Protein AF-A0A369K9B3-F1 (afdb_monomer)

InterPro domains:
  IPR027948 Protein of unknown function (DUF4436) [PF14494] (159-317)

Structure (mmCIF, N/CA/C/O backbone):
data_AF-A0A369K9B3-F1
#
_entry.id   AF-A0A369K9B3-F1
#
loop_
_atom_site.group_PDB
_atom_site.id
_atom_site.type_symbol
_atom_site.label_atom_id
_atom_site.label_alt_id
_atom_site.label_comp_id
_atom_site.label_asym_id
_atom_site.label_entity_id
_atom_site.label_seq_id
_atom_site.pdbx_PDB_ins_code
_atom_site.Cartn_x
_atom_site.Cartn_y
_atom_site.Cartn_z
_atom_site.occupancy
_atom_site.B_iso_or_equiv
_atom_site.auth_seq_id
_atom_site.auth_comp_id
_atom_site.auth_asym_id
_atom_site.auth_atom_id
_atom_site.pdbx_PDB_model_num
ATOM 1 N N . MET A 1 1 ? -44.707 7.076 40.087 1.00 47.47 1 MET A N 1
ATOM 2 C CA . MET A 1 1 ? -44.686 6.395 38.771 1.00 47.47 1 MET A CA 1
ATOM 3 C C . MET A 1 1 ? -44.216 7.387 37.718 1.00 47.47 1 MET A C 1
ATOM 5 O O . MET A 1 1 ? -44.935 8.342 37.454 1.00 47.47 1 MET A O 1
ATOM 9 N N . LEU A 1 2 ? -43.018 7.220 37.142 1.00 46.88 2 LEU A N 1
ATOM 10 C CA . LEU A 1 2 ? -42.677 7.974 35.930 1.00 46.88 2 LEU A CA 1
ATOM 11 C C . LEU A 1 2 ? -43.658 7.563 34.818 1.00 46.88 2 LEU A C 1
ATOM 13 O O . LEU A 1 2 ? -43.925 6.367 34.678 1.00 46.88 2 LEU A O 1
ATOM 17 N N . PRO A 1 3 ? -44.198 8.505 34.027 1.00 63.31 3 PRO A N 1
ATOM 18 C CA . PRO A 1 3 ? -45.139 8.170 32.969 1.00 63.31 3 PRO A CA 1
ATOM 19 C C . PRO A 1 3 ? -44.456 7.219 31.982 1.00 63.31 3 PRO A C 1
ATOM 21 O O . PRO A 1 3 ? -43.392 7.527 31.439 1.00 63.31 3 PRO A O 1
ATOM 24 N N . ALA A 1 4 ? -45.061 6.047 31.771 1.00 70.44 4 ALA A N 1
ATOM 25 C CA . ALA A 1 4 ? -44.520 4.946 30.967 1.00 70.44 4 ALA A CA 1
ATOM 26 C C . ALA A 1 4 ? -44.084 5.371 29.549 1.00 70.44 4 ALA A C 1
ATOM 28 O O . ALA A 1 4 ? -43.245 4.723 28.923 1.00 70.44 4 ALA A O 1
ATOM 29 N N . THR A 1 5 ? -44.609 6.491 29.054 1.00 71.75 5 THR A N 1
ATOM 30 C CA . THR A 1 5 ? -44.238 7.136 27.793 1.00 71.75 5 THR A CA 1
ATOM 31 C C . THR A 1 5 ? -42.797 7.654 27.765 1.00 71.75 5 THR A C 1
ATOM 33 O O . THR A 1 5 ? -42.121 7.465 26.756 1.00 71.75 5 THR A O 1
ATOM 36 N N . LYS A 1 6 ? -42.264 8.215 28.862 1.00 70.25 6 LYS A N 1
ATOM 37 C CA . LYS A 1 6 ? -40.879 8.733 28.904 1.00 70.25 6 LYS A CA 1
ATOM 38 C C . LYS A 1 6 ? -39.833 7.615 28.861 1.00 70.25 6 LYS A C 1
ATOM 40 O O . LYS A 1 6 ? -38.799 7.755 28.214 1.00 70.25 6 LYS A O 1
ATOM 45 N N . ILE A 1 7 ? -40.136 6.476 29.485 1.00 74.44 7 ILE A N 1
ATOM 46 C CA . ILE A 1 7 ? -39.263 5.291 29.478 1.00 74.44 7 ILE A CA 1
ATOM 47 C C . ILE A 1 7 ? -39.232 4.658 28.081 1.00 74.44 7 ILE A C 1
ATOM 49 O O . ILE A 1 7 ? -38.167 4.266 27.607 1.00 74.44 7 ILE A O 1
ATOM 53 N N . LYS A 1 8 ? -40.380 4.595 27.393 1.00 74.38 8 LYS A N 1
ATOM 54 C CA . LYS A 1 8 ? -40.454 4.105 26.008 1.00 74.38 8 LYS A CA 1
ATOM 55 C C . LYS A 1 8 ? -39.684 5.006 25.041 1.00 74.38 8 LYS A C 1
ATOM 57 O O . LYS A 1 8 ? -38.945 4.487 24.212 1.00 74.38 8 LYS A O 1
ATOM 62 N N . LEU A 1 9 ? -39.794 6.328 25.191 1.00 74.44 9 LEU A N 1
ATOM 63 C CA . LEU A 1 9 ? -39.086 7.288 24.341 1.00 74.44 9 LEU A CA 1
ATOM 64 C C . LEU A 1 9 ? -37.562 7.219 24.527 1.00 74.44 9 LEU A C 1
ATOM 66 O O . LEU A 1 9 ? -36.830 7.219 23.546 1.00 74.44 9 LEU A O 1
ATOM 70 N N . CYS A 1 10 ? -37.080 7.089 25.767 1.00 72.62 10 CYS A N 1
ATOM 71 C CA . CYS A 1 10 ? -35.648 6.950 26.047 1.00 72.62 10 CYS A CA 1
ATOM 72 C C . CYS A 1 10 ? -35.072 5.642 25.475 1.00 72.62 10 CYS A C 1
ATOM 74 O O . CYS A 1 10 ? -34.011 5.655 24.856 1.00 72.62 10 CYS A O 1
ATOM 76 N N . LYS A 1 11 ? -35.810 4.527 25.597 1.00 76.31 11 LYS A N 1
ATOM 77 C CA . LYS A 1 11 ? -35.436 3.245 24.973 1.00 76.31 11 LYS A CA 1
ATOM 78 C C . LYS A 1 11 ? -35.394 3.339 23.446 1.00 76.31 11 LYS A C 1
ATOM 80 O O . LYS A 1 11 ? -34.457 2.830 22.841 1.00 76.31 11 LYS A O 1
ATOM 85 N N . LEU A 1 12 ? -36.372 4.016 22.840 1.00 76.12 12 LEU A N 1
ATOM 86 C CA . LEU A 1 12 ? -36.431 4.231 21.394 1.00 76.12 12 LEU A CA 1
ATOM 87 C C . LEU A 1 12 ? -35.255 5.091 20.905 1.00 76.12 12 LEU A C 1
ATOM 89 O O . LEU A 1 12 ? -34.608 4.726 19.932 1.00 76.12 12 LEU A O 1
ATOM 93 N N . LEU A 1 13 ? -34.949 6.192 21.599 1.00 76.88 13 LEU A N 1
ATOM 94 C CA . LEU A 1 13 ? -33.867 7.111 21.236 1.00 76.88 13 LEU A CA 1
ATOM 95 C C . LEU A 1 13 ? -32.489 6.443 21.350 1.00 76.88 13 LEU A C 1
ATOM 97 O O . LEU A 1 13 ? -31.669 6.558 20.445 1.00 76.88 13 LEU A O 1
ATOM 101 N N . MET A 1 14 ? -32.253 5.704 22.436 1.00 74.25 14 MET A N 1
ATOM 102 C CA . MET A 1 14 ? -31.012 4.950 22.642 1.00 74.25 14 MET A CA 1
ATOM 103 C C . MET A 1 14 ? -30.817 3.872 21.580 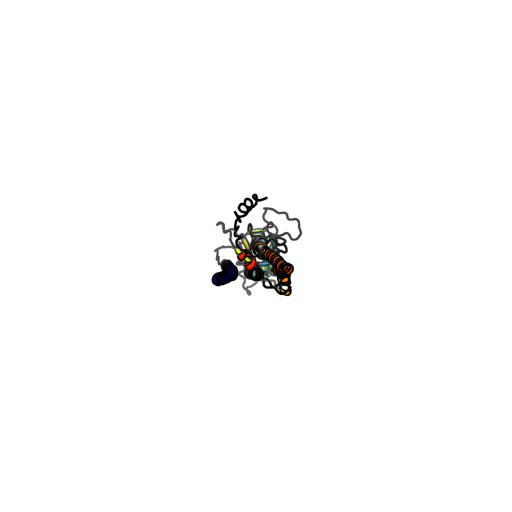1.00 74.25 14 MET A C 1
ATOM 105 O O . MET A 1 14 ? -29.718 3.725 21.057 1.00 74.25 14 MET A O 1
ATOM 109 N N . PHE A 1 15 ? -31.889 3.164 21.221 1.00 75.00 15 PHE A N 1
ATOM 110 C CA . PHE A 1 15 ? -31.872 2.197 20.128 1.00 75.00 15 PHE A CA 1
ATOM 111 C C . PHE A 1 15 ? -31.568 2.869 18.781 1.00 75.00 15 PHE A C 1
ATOM 113 O O . PHE A 1 15 ? -30.752 2.366 18.017 1.00 75.00 15 PHE A O 1
ATOM 120 N N . PHE A 1 16 ? -32.160 4.038 18.516 1.00 74.56 16 PHE A N 1
ATOM 121 C CA . PHE A 1 16 ? -31.921 4.803 17.291 1.00 74.56 16 PHE A CA 1
ATOM 122 C C . PHE A 1 16 ? -30.461 5.256 17.181 1.00 74.56 16 PHE A C 1
ATOM 124 O O . PHE A 1 16 ? -29.851 5.070 16.137 1.00 74.56 16 PHE A O 1
ATOM 131 N N . ILE A 1 17 ? -29.865 5.778 18.257 1.00 78.00 17 ILE A N 1
ATOM 132 C CA . ILE A 1 17 ? -28.460 6.220 18.264 1.00 78.00 17 ILE A CA 1
ATOM 133 C C . ILE A 1 17 ? -27.507 5.029 18.087 1.00 78.00 17 ILE A C 1
ATOM 135 O O . ILE A 1 17 ? -26.584 5.103 17.277 1.00 78.00 17 ILE A O 1
ATOM 139 N N . LEU A 1 18 ? -27.766 3.915 18.782 1.00 71.38 18 LEU A N 1
ATOM 140 C CA . LEU A 1 18 ? -26.984 2.677 18.676 1.00 71.38 18 LEU A CA 1
ATOM 141 C C . LEU A 1 18 ? -27.016 2.054 17.278 1.00 71.38 18 LEU A C 1
ATOM 143 O O . LEU A 1 18 ? -26.062 1.384 16.900 1.00 71.38 18 LEU A O 1
ATOM 147 N N . LEU A 1 19 ? -28.104 2.242 16.531 1.00 74.12 19 LEU A N 1
ATOM 148 C CA . LEU A 1 19 ? -28.300 1.607 15.230 1.00 74.12 19 LEU A CA 1
ATOM 149 C C . LEU A 1 19 ? -27.916 2.543 14.079 1.00 74.12 19 LEU A C 1
ATOM 151 O O . LEU A 1 19 ? -27.306 2.106 13.111 1.00 74.12 19 LEU A O 1
ATOM 155 N N . ILE A 1 20 ? -28.202 3.841 14.198 1.00 77.62 20 ILE A N 1
ATOM 156 C CA . ILE A 1 20 ? -27.972 4.817 13.127 1.00 77.62 20 ILE A CA 1
ATOM 157 C C . ILE A 1 20 ? -26.526 5.279 13.057 1.00 77.62 20 ILE A C 1
ATOM 159 O O . ILE A 1 20 ? -26.022 5.436 11.952 1.00 77.62 20 ILE A O 1
ATOM 163 N N . ALA A 1 21 ? -25.839 5.469 14.184 1.00 73.94 21 ALA A N 1
ATOM 164 C CA . ALA A 1 21 ? -24.440 5.893 14.163 1.00 73.94 21 ALA A CA 1
ATOM 165 C C . ALA A 1 21 ? -23.519 4.901 13.411 1.00 73.94 21 ALA A C 1
ATOM 167 O O . ALA A 1 21 ? -22.823 5.336 12.490 1.00 73.94 21 ALA A O 1
ATOM 168 N N . PRO A 1 22 ? -23.540 3.581 13.696 1.00 68.88 22 PRO A N 1
ATOM 169 C CA . PRO A 1 22 ? -22.712 2.630 12.955 1.00 68.88 22 PRO A CA 1
ATOM 170 C C . PRO A 1 22 ? -23.196 2.421 11.517 1.00 68.88 22 PRO A C 1
ATOM 172 O O . PRO A 1 22 ? -22.379 2.183 10.635 1.00 68.88 22 PRO A O 1
ATOM 175 N N . LEU A 1 23 ? -24.501 2.543 11.254 1.00 69.25 23 LEU A N 1
ATOM 176 C CA . LEU A 1 23 ? -25.063 2.351 9.918 1.00 69.25 23 LEU A CA 1
ATOM 177 C C . LEU A 1 23 ? -24.775 3.544 8.993 1.00 69.25 23 LEU A C 1
ATOM 179 O O . LEU A 1 23 ? -24.423 3.337 7.837 1.00 69.25 23 LEU A O 1
ATOM 183 N N . LEU A 1 24 ? -24.820 4.781 9.503 1.00 76.00 24 LEU A N 1
ATOM 184 C CA . LEU A 1 24 ? -24.349 5.970 8.782 1.00 76.00 24 LEU A CA 1
ATOM 185 C C . LEU A 1 24 ? -22.852 5.890 8.508 1.00 76.00 24 LEU A C 1
ATOM 187 O O . LEU A 1 24 ? -22.435 6.190 7.395 1.00 76.00 24 LEU A O 1
ATOM 191 N N . TYR A 1 25 ? -22.054 5.454 9.485 1.00 75.06 25 TYR A N 1
ATOM 192 C CA . TYR A 1 25 ? -20.617 5.284 9.289 1.00 75.06 25 TYR A CA 1
ATOM 193 C C . TYR A 1 25 ? -20.307 4.174 8.269 1.00 75.06 25 TYR A C 1
ATOM 195 O O . TYR A 1 25 ? -19.453 4.363 7.409 1.00 75.06 25 TYR A O 1
ATOM 203 N N . ALA A 1 26 ? -21.046 3.059 8.289 1.00 67.38 26 ALA A N 1
ATOM 204 C CA . ALA A 1 26 ? -20.925 1.983 7.306 1.00 67.38 26 ALA A CA 1
ATOM 205 C C . ALA A 1 26 ? -21.296 2.455 5.893 1.00 67.38 26 ALA A C 1
ATOM 207 O O . ALA A 1 26 ? -20.542 2.232 4.948 1.00 67.38 26 ALA A O 1
ATOM 208 N N . ILE A 1 27 ? -22.414 3.168 5.746 1.00 69.19 27 ILE A N 1
ATOM 209 C CA . ILE A 1 27 ? -22.813 3.757 4.464 1.00 69.19 27 ILE A CA 1
ATOM 210 C C . ILE A 1 27 ? -21.736 4.738 3.987 1.00 69.19 27 ILE A C 1
ATOM 212 O O . ILE A 1 27 ? -21.294 4.644 2.846 1.00 69.19 27 ILE A O 1
ATOM 216 N N . LEU A 1 28 ? -21.241 5.614 4.865 1.00 70.00 28 LEU A N 1
ATOM 217 C CA . LEU A 1 28 ? -20.176 6.556 4.527 1.00 70.00 28 LEU A CA 1
ATOM 218 C C . LEU A 1 28 ? -18.889 5.826 4.108 1.00 70.00 28 LEU A C 1
ATOM 220 O O . LEU A 1 28 ? -18.269 6.219 3.129 1.00 70.00 28 LEU A O 1
ATOM 224 N N . SER A 1 29 ? -18.526 4.727 4.776 1.00 60.47 29 SER A N 1
ATOM 225 C CA . SER A 1 29 ? -17.344 3.923 4.435 1.00 60.47 29 SER A CA 1
ATOM 226 C C . SER A 1 29 ? -17.445 3.253 3.063 1.00 60.47 29 SER A C 1
ATOM 228 O O . SER A 1 29 ? -16.463 3.242 2.325 1.00 60.47 29 SER A O 1
ATOM 230 N N . VAL A 1 30 ? -18.635 2.764 2.692 1.00 62.31 30 VAL A N 1
ATOM 231 C CA . VAL A 1 30 ? -18.904 2.133 1.388 1.00 62.31 30 VAL A CA 1
ATOM 232 C C . VAL A 1 30 ? -18.926 3.172 0.267 1.00 62.31 30 VAL A C 1
ATOM 234 O O . VAL A 1 30 ? -18.388 2.940 -0.811 1.00 62.31 30 VAL A O 1
ATOM 237 N N . PHE A 1 31 ? -19.511 4.346 0.513 1.00 62.75 31 PHE A N 1
ATOM 238 C CA . PHE A 1 31 ? -19.518 5.432 -0.472 1.00 62.75 31 PHE A CA 1
ATOM 239 C C . PHE A 1 31 ? -18.152 6.108 -0.634 1.00 62.75 31 PHE A C 1
ATOM 241 O O . PHE A 1 31 ? -17.875 6.665 -1.693 1.00 62.75 31 PHE A O 1
ATOM 248 N N . LEU A 1 32 ? -17.295 6.038 0.387 1.00 56.25 32 LEU A N 1
ATOM 249 C CA . LEU A 1 32 ? -15.911 6.506 0.334 1.00 56.25 32 LEU A CA 1
ATOM 250 C C . LEU A 1 32 ? -14.930 5.430 -0.144 1.00 56.25 32 LEU A C 1
ATOM 252 O O . LEU A 1 32 ? -13.742 5.723 -0.249 1.00 56.25 32 LEU A O 1
ATOM 256 N N . THR A 1 33 ? -15.383 4.202 -0.429 1.00 48.66 33 THR A N 1
ATOM 257 C CA . THR A 1 33 ? -14.509 3.183 -1.019 1.00 48.66 33 THR A CA 1
ATOM 258 C C . THR A 1 33 ? -14.269 3.574 -2.480 1.00 48.66 33 THR A C 1
ATOM 260 O O . THR A 1 33 ? -15.224 3.566 -3.265 1.00 48.66 33 THR A O 1
ATOM 263 N N . PRO A 1 34 ? -13.048 3.978 -2.876 1.00 46.12 34 PRO A N 1
ATOM 264 C CA . PRO A 1 34 ? -12.779 4.254 -4.277 1.00 46.12 34 PRO A CA 1
ATOM 265 C C . PRO A 1 34 ? -13.042 2.969 -5.061 1.00 46.12 34 PRO A C 1
ATOM 267 O O . PRO A 1 34 ? -12.561 1.900 -4.702 1.00 46.12 34 PRO A O 1
ATOM 270 N N . ARG A 1 35 ? -13.867 3.051 -6.109 1.00 45.62 35 ARG A N 1
ATOM 271 C CA . ARG A 1 35 ? -14.020 1.935 -7.045 1.00 45.62 35 ARG A CA 1
ATOM 272 C C . ARG A 1 35 ? -12.647 1.631 -7.631 1.00 45.62 35 ARG A C 1
ATOM 274 O O . ARG A 1 35 ? -11.985 2.566 -8.077 1.00 45.62 35 ARG A O 1
ATOM 281 N N . ALA A 1 36 ? -12.282 0.347 -7.637 1.00 42.69 36 ALA A N 1
ATOM 282 C CA . ALA A 1 36 ? -11.098 -0.184 -8.302 1.00 42.69 36 ALA A CA 1
ATOM 283 C C . ALA A 1 36 ? -10.857 0.570 -9.614 1.00 42.69 36 ALA A C 1
ATOM 285 O O . ALA A 1 36 ? -11.716 0.586 -10.503 1.00 42.69 36 ALA A O 1
ATOM 286 N N . ILE A 1 37 ? -9.733 1.279 -9.664 1.00 48.53 37 ILE A N 1
ATOM 287 C CA . ILE A 1 37 ? -9.397 2.131 -10.791 1.00 48.53 37 ILE A CA 1
ATOM 288 C C . ILE A 1 37 ? -9.095 1.208 -11.963 1.00 48.53 37 ILE A C 1
ATOM 290 O O . ILE A 1 37 ? -8.338 0.243 -11.859 1.00 48.53 37 ILE A O 1
ATOM 294 N N . ASN A 1 38 ? -9.814 1.475 -13.049 1.00 46.09 38 ASN A N 1
ATOM 295 C CA . ASN A 1 38 ? -9.671 0.808 -14.326 1.00 46.09 38 ASN A CA 1
ATOM 296 C C . ASN A 1 38 ? -8.193 0.781 -14.708 1.00 46.09 38 ASN A C 1
ATOM 298 O O . ASN A 1 38 ? -7.538 1.819 -14.655 1.00 46.09 38 ASN A O 1
ATOM 302 N N . GLN A 1 39 ? -7.700 -0.384 -15.130 1.00 53.62 39 GLN A N 1
ATOM 303 C CA . GLN A 1 39 ? -6.408 -0.496 -15.797 1.00 53.62 39 GLN A CA 1
ATOM 304 C C . GLN A 1 39 ? -6.359 0.550 -16.909 1.00 53.62 39 GLN A C 1
ATOM 306 O O . GLN A 1 39 ? -7.073 0.429 -17.909 1.00 53.62 39 GLN A O 1
ATOM 311 N N . HIS A 1 40 ? -5.566 1.602 -16.721 1.00 52.06 40 HIS A N 1
ATOM 312 C CA . HIS A 1 40 ? -5.370 2.583 -17.768 1.00 52.06 40 HIS A CA 1
ATOM 313 C C . HIS A 1 40 ? -4.381 1.986 -18.763 1.00 52.06 40 HIS A C 1
ATOM 315 O O . HIS A 1 40 ? -3.170 2.147 -18.660 1.00 52.06 40 HIS A O 1
ATOM 321 N N . ARG A 1 41 ? -4.916 1.199 -19.697 1.00 59.06 41 ARG A N 1
ATOM 322 C CA . ARG A 1 41 ? -4.170 0.756 -20.865 1.00 59.06 41 ARG A CA 1
ATOM 323 C C . ARG A 1 41 ? -3.975 1.987 -21.740 1.00 59.06 41 ARG A C 1
ATOM 325 O O . ARG A 1 41 ? -4.936 2.501 -22.308 1.00 59.06 41 ARG A O 1
ATOM 332 N N . SER A 1 42 ? -2.742 2.474 -21.813 1.00 60.31 42 SER A N 1
ATOM 333 C CA . SER A 1 42 ? -2.385 3.495 -22.791 1.00 60.31 42 SER A CA 1
ATOM 334 C C . SER A 1 42 ? -2.420 2.850 -24.179 1.00 60.31 42 SER A C 1
ATOM 336 O O . SER A 1 42 ? -1.433 2.283 -24.640 1.00 60.31 42 SER A O 1
ATOM 338 N N . ASP A 1 43 ? -3.580 2.890 -24.840 1.00 61.91 43 ASP A N 1
ATOM 339 C CA . ASP A 1 43 ? -3.760 2.447 -26.234 1.00 61.91 43 ASP A CA 1
ATOM 340 C C . ASP A 1 43 ? -3.214 3.486 -27.240 1.00 61.91 43 ASP A C 1
ATOM 342 O O . ASP A 1 43 ? -3.654 3.566 -28.387 1.00 61.91 43 ASP A O 1
ATOM 346 N N . GLY A 1 44 ? -2.237 4.297 -26.817 1.00 57.56 44 GLY A N 1
ATOM 347 C CA . GLY A 1 44 ? -1.580 5.301 -27.642 1.00 57.56 44 GLY A CA 1
ATOM 348 C C . GLY A 1 44 ? -0.766 4.658 -28.760 1.00 57.56 44 GLY A C 1
ATOM 349 O O . GLY A 1 44 ? 0.435 4.421 -28.617 1.00 57.56 44 GLY A O 1
ATOM 350 N N . GLY A 1 45 ? -1.410 4.384 -29.892 1.00 60.28 45 GLY A N 1
ATOM 351 C CA . GLY A 1 45 ? -0.754 4.172 -31.179 1.00 60.28 45 GLY A CA 1
ATOM 352 C C . GLY A 1 45 ? -0.153 5.484 -31.676 1.00 60.28 45 GLY A C 1
ATOM 353 O O . GLY A 1 45 ? -0.642 6.057 -32.644 1.00 60.28 45 GLY A O 1
ATOM 354 N N . ASP A 1 46 ? 0.858 5.991 -30.974 1.00 57.78 46 ASP A N 1
ATOM 355 C CA . ASP A 1 46 ? 1.604 7.158 -31.425 1.00 57.78 46 ASP A CA 1
ATOM 356 C C . ASP A 1 46 ? 2.460 6.771 -32.624 1.00 57.78 46 ASP A C 1
ATOM 358 O O . ASP A 1 46 ? 3.183 5.775 -32.596 1.00 57.78 46 ASP A O 1
ATOM 362 N N . GLY A 1 47 ? 2.362 7.572 -33.684 1.00 65.06 47 GLY A N 1
ATOM 363 C CA . GLY A 1 47 ? 3.131 7.438 -34.918 1.00 65.06 47 GLY A CA 1
ATOM 364 C C . GLY A 1 47 ? 4.612 7.779 -34.748 1.00 65.06 47 GLY A C 1
ATOM 365 O O . GLY A 1 47 ? 5.165 8.478 -35.597 1.00 65.06 47 GLY A O 1
ATOM 366 N N . SER A 1 48 ? 5.253 7.329 -33.664 1.00 70.88 48 SER A N 1
ATOM 367 C CA . SER A 1 48 ? 6.697 7.447 -33.516 1.00 70.88 48 SER A CA 1
ATOM 368 C C . SER A 1 48 ? 7.364 6.625 -34.620 1.00 70.88 48 SER A C 1
ATOM 370 O O . SER A 1 48 ? 7.135 5.428 -34.784 1.00 70.88 48 SER A O 1
ATOM 372 N N . THR A 1 49 ? 8.189 7.280 -35.433 1.00 80.25 49 THR A N 1
ATOM 373 C CA . THR A 1 49 ? 8.910 6.645 -36.548 1.00 80.25 49 THR A CA 1
ATOM 374 C C . THR A 1 49 ? 10.184 5.923 -36.092 1.00 80.25 49 THR A C 1
ATOM 376 O O . THR A 1 49 ? 11.068 5.668 -36.904 1.00 80.25 49 THR A O 1
ATOM 379 N N . GLY A 1 50 ? 10.307 5.637 -34.793 1.00 87.62 50 GLY A N 1
ATOM 380 C CA . GLY A 1 50 ? 11.508 5.104 -34.157 1.00 87.62 50 GLY A CA 1
ATOM 381 C C . GLY A 1 50 ? 11.267 3.801 -33.402 1.00 87.62 50 GLY A C 1
ATOM 382 O O . GLY A 1 50 ? 10.137 3.320 -33.270 1.00 87.62 50 GLY A O 1
ATOM 383 N N . ARG A 1 51 ? 12.362 3.232 -32.895 1.00 90.94 51 ARG A N 1
ATOM 384 C CA . ARG A 1 51 ? 12.319 2.076 -32.004 1.00 90.94 51 ARG A CA 1
ATOM 385 C C . ARG A 1 51 ? 11.651 2.465 -30.683 1.00 90.94 51 ARG A C 1
ATOM 387 O O . ARG A 1 51 ? 11.978 3.498 -30.103 1.00 90.94 51 ARG A O 1
ATOM 394 N N . VAL A 1 52 ? 10.722 1.637 -30.227 1.00 91.06 52 VAL A N 1
ATOM 395 C CA . VAL A 1 52 ? 9.954 1.793 -28.995 1.00 91.06 52 VAL A CA 1
ATOM 396 C C . VAL A 1 52 ? 10.145 0.535 -28.166 1.00 91.06 52 VAL A C 1
ATOM 398 O O . VAL A 1 52 ? 9.753 -0.555 -28.586 1.00 91.06 52 VAL A O 1
ATOM 401 N N . ILE A 1 53 ? 10.708 0.706 -26.974 1.00 93.25 53 ILE A N 1
ATOM 402 C CA . ILE A 1 53 ? 10.816 -0.357 -25.979 1.00 93.25 53 ILE A CA 1
ATOM 403 C C . ILE A 1 53 ? 9.690 -0.199 -24.976 1.00 93.25 53 ILE A C 1
ATOM 405 O O . ILE A 1 53 ? 9.549 0.841 -24.331 1.00 93.25 53 ILE A O 1
ATOM 409 N N . THR A 1 54 ? 8.915 -1.263 -24.810 1.00 92.62 54 THR A N 1
ATOM 410 C CA . THR A 1 54 ? 7.801 -1.299 -23.876 1.00 92.62 54 THR A CA 1
ATOM 411 C C . THR A 1 54 ? 8.160 -2.126 -22.650 1.00 92.62 54 THR A C 1
ATOM 413 O O . THR A 1 54 ? 8.365 -3.338 -22.724 1.00 92.62 54 THR A O 1
ATOM 416 N N . LEU A 1 55 ? 8.188 -1.463 -21.499 1.00 94.12 55 LEU A N 1
ATOM 417 C CA . LEU A 1 55 ? 8.380 -2.060 -20.190 1.00 94.12 55 LEU A CA 1
ATOM 418 C C . LEU A 1 55 ? 7.048 -2.241 -19.464 1.00 94.12 55 LEU A C 1
ATOM 420 O O . LEU A 1 55 ? 6.109 -1.450 -19.584 1.00 94.12 55 LEU A O 1
ATOM 424 N N . GLN A 1 56 ? 7.013 -3.271 -18.640 1.00 92.19 56 GLN A N 1
ATOM 425 C CA . GLN A 1 56 ? 6.022 -3.493 -17.608 1.00 92.19 56 GLN A CA 1
ATOM 426 C C . GLN A 1 56 ? 6.723 -3.417 -16.259 1.00 92.19 56 GLN A C 1
ATOM 428 O O . GLN A 1 56 ? 7.759 -4.054 -16.073 1.00 92.19 56 GLN A O 1
ATOM 433 N N . ALA A 1 57 ? 6.136 -2.676 -15.324 1.00 92.94 57 ALA A N 1
ATOM 434 C CA . ALA A 1 57 ? 6.594 -2.655 -13.942 1.00 92.94 57 ALA A CA 1
ATOM 435 C C . ALA A 1 57 ? 5.643 -3.476 -13.070 1.00 92.94 57 ALA A C 1
ATOM 437 O O . ALA A 1 57 ? 4.424 -3.297 -13.138 1.00 92.94 57 ALA A O 1
ATOM 438 N N . GLU A 1 58 ? 6.189 -4.342 -12.228 1.00 91.94 58 GLU A N 1
ATOM 439 C CA . GLU A 1 58 ? 5.451 -5.083 -11.217 1.00 91.94 58 GLU A CA 1
ATOM 440 C C . GLU A 1 58 ? 5.966 -4.741 -9.817 1.00 91.94 58 GLU A C 1
ATOM 442 O O . GLU A 1 58 ? 7.163 -4.796 -9.551 1.00 91.94 58 GLU A O 1
ATOM 447 N N . LEU A 1 59 ? 5.071 -4.368 -8.902 1.00 92.38 59 LEU A N 1
ATOM 448 C CA . LEU A 1 59 ? 5.444 -4.146 -7.506 1.00 92.38 59 LEU A CA 1
ATOM 449 C C . LEU A 1 59 ? 5.796 -5.472 -6.823 1.00 92.38 59 LEU A C 1
ATOM 451 O O . LEU A 1 59 ? 4.911 -6.290 -6.573 1.00 92.38 59 LEU A O 1
ATOM 455 N N . HIS A 1 60 ? 7.065 -5.625 -6.443 1.00 93.00 60 HIS A N 1
ATOM 456 C CA . HIS A 1 60 ? 7.580 -6.809 -5.757 1.00 93.00 60 HIS A CA 1
ATOM 457 C C . HIS A 1 60 ? 7.526 -6.676 -4.235 1.00 93.00 60 HIS A C 1
ATOM 459 O O . HIS A 1 60 ? 7.075 -7.577 -3.528 1.00 93.00 60 HIS A O 1
ATOM 465 N N . ALA A 1 61 ? 7.991 -5.540 -3.713 1.00 93.69 61 ALA A N 1
ATOM 466 C CA . ALA A 1 61 ? 8.031 -5.281 -2.280 1.00 93.69 61 ALA A CA 1
ATOM 467 C C . ALA A 1 61 ? 7.864 -3.792 -1.975 1.00 93.69 61 ALA A C 1
ATOM 469 O O . ALA A 1 61 ? 8.231 -2.931 -2.769 1.00 93.69 61 ALA A O 1
ATOM 470 N N . LEU A 1 62 ? 7.323 -3.498 -0.797 1.00 93.12 62 LEU A N 1
ATOM 471 C CA . LEU A 1 62 ? 7.167 -2.147 -0.275 1.00 93.12 62 LEU A CA 1
ATOM 472 C C . LEU A 1 62 ? 7.527 -2.160 1.205 1.00 93.12 62 LEU A C 1
ATOM 474 O O . LEU A 1 62 ? 6.891 -2.868 1.990 1.00 93.12 62 LEU A O 1
ATOM 478 N N . ASP A 1 63 ? 8.513 -1.356 1.576 1.00 92.69 63 ASP A N 1
ATOM 479 C CA . ASP A 1 63 ? 8.903 -1.126 2.957 1.00 92.69 63 ASP A CA 1
ATOM 480 C C . ASP A 1 63 ? 8.695 0.350 3.307 1.00 92.69 63 ASP A C 1
ATOM 482 O O . ASP A 1 63 ? 9.522 1.216 3.017 1.00 92.69 63 ASP A O 1
ATOM 486 N N . LEU A 1 64 ? 7.569 0.628 3.966 1.00 90.00 64 LEU A N 1
ATOM 487 C CA . LEU A 1 64 ? 7.222 1.963 4.459 1.00 90.00 64 LEU A CA 1
ATOM 488 C C . LEU A 1 64 ? 8.083 2.409 5.653 1.00 90.00 64 LEU A C 1
ATOM 490 O O . LEU A 1 64 ? 8.062 3.584 6.001 1.00 90.00 64 LEU A O 1
ATOM 494 N N . GLY A 1 65 ? 8.804 1.495 6.310 1.00 89.12 65 GLY A N 1
ATOM 495 C CA . GLY A 1 65 ? 9.734 1.835 7.387 1.00 89.12 65 GLY A CA 1
ATOM 496 C C . GLY A 1 65 ? 11.009 2.473 6.845 1.00 89.12 65 GLY A C 1
ATOM 497 O O . GLY A 1 65 ? 11.519 3.426 7.430 1.00 89.12 65 GLY A O 1
ATOM 498 N N . THR A 1 66 ? 11.487 1.983 5.699 1.00 90.19 66 THR A N 1
ATOM 499 C CA . THR A 1 66 ? 12.635 2.563 4.985 1.00 90.19 66 THR A CA 1
ATOM 500 C C . THR A 1 66 ? 12.245 3.520 3.859 1.00 90.19 66 THR A C 1
ATOM 502 O O . THR A 1 66 ? 13.135 4.080 3.234 1.00 90.19 66 THR A O 1
ATOM 505 N N . ASN A 1 67 ? 10.945 3.695 3.591 1.00 92.25 67 ASN A N 1
ATOM 506 C CA . ASN A 1 67 ? 10.414 4.403 2.420 1.00 92.25 67 ASN A CA 1
ATOM 507 C C . ASN A 1 67 ? 10.943 3.849 1.087 1.00 92.25 67 ASN A C 1
ATOM 509 O O . ASN A 1 67 ? 11.245 4.597 0.170 1.00 92.25 67 ASN A O 1
ATOM 513 N N . THR A 1 68 ? 11.055 2.527 0.957 1.00 93.94 68 THR A N 1
ATOM 514 C CA . THR A 1 68 ? 11.585 1.906 -0.262 1.00 93.94 68 THR A CA 1
ATOM 515 C C . THR A 1 68 ? 10.531 1.050 -0.945 1.00 93.94 68 THR A C 1
ATOM 517 O O . THR A 1 68 ? 9.733 0.363 -0.304 1.00 93.94 68 THR A O 1
ATOM 520 N N . MET A 1 69 ? 10.519 1.090 -2.271 1.00 94.38 69 MET A N 1
ATOM 521 C CA . MET A 1 69 ? 9.673 0.267 -3.123 1.00 94.38 69 MET A CA 1
ATOM 522 C C . MET A 1 69 ? 10.548 -0.504 -4.101 1.00 94.38 69 MET A C 1
ATOM 524 O O . MET A 1 69 ? 11.372 0.085 -4.788 1.00 94.38 69 MET A O 1
ATOM 528 N N . LYS A 1 70 ? 10.342 -1.813 -4.206 1.00 95.25 70 LYS A N 1
ATOM 529 C CA . LYS A 1 70 ? 11.034 -2.665 -5.171 1.00 95.25 70 LYS A CA 1
ATOM 530 C C . L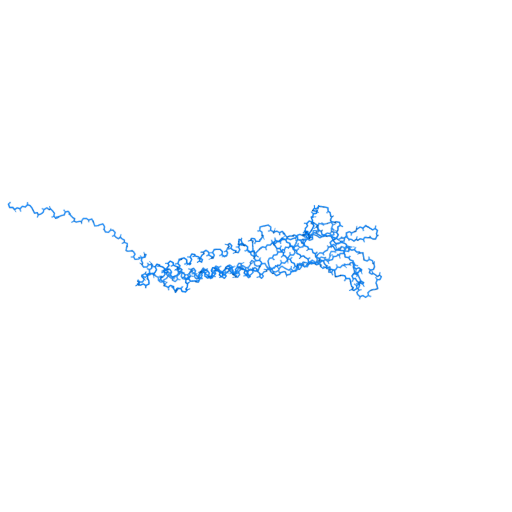YS A 1 70 ? 10.115 -2.955 -6.343 1.00 95.25 70 LYS A C 1
ATOM 532 O O . LYS A 1 70 ? 9.028 -3.506 -6.144 1.00 95.25 70 LYS A O 1
ATOM 537 N N . LEU A 1 71 ? 10.554 -2.588 -7.540 1.00 94.75 71 LEU A N 1
ATOM 538 C CA . LEU A 1 71 ? 9.863 -2.893 -8.786 1.00 94.75 71 LEU A CA 1
ATOM 539 C C . LEU A 1 71 ? 10.641 -3.929 -9.586 1.00 94.75 71 LEU A C 1
ATOM 541 O O . LEU A 1 71 ? 11.855 -3.801 -9.765 1.00 94.75 71 LEU A O 1
ATOM 545 N N . ASP A 1 72 ? 9.901 -4.896 -10.110 1.00 95.31 72 ASP A N 1
ATOM 546 C CA . ASP A 1 72 ? 10.358 -5.870 -11.086 1.00 95.31 72 ASP A CA 1
ATOM 547 C C . ASP A 1 72 ? 9.954 -5.362 -12.467 1.00 95.31 72 ASP A C 1
ATOM 549 O O . ASP A 1 72 ? 8.782 -5.117 -12.752 1.00 95.31 72 ASP A O 1
ATOM 553 N N . TRP A 1 73 ? 10.931 -5.182 -13.337 1.00 95.62 73 TRP A N 1
ATOM 554 C CA . TRP A 1 73 ? 10.729 -4.703 -14.692 1.00 95.62 73 TRP A CA 1
ATOM 555 C C . TRP A 1 73 ? 10.821 -5.868 -15.648 1.00 95.62 73 TRP A C 1
ATOM 557 O O . TRP A 1 73 ? 11.802 -6.605 -15.629 1.00 95.62 73 TRP A O 1
ATOM 567 N N . THR A 1 74 ? 9.822 -6.013 -16.508 1.00 95.50 74 THR A N 1
ATOM 568 C CA . THR A 1 74 ? 9.829 -6.988 -17.598 1.00 95.50 74 THR A CA 1
ATOM 569 C C . THR A 1 74 ? 9.691 -6.251 -18.917 1.00 95.50 74 THR A C 1
ATOM 571 O O . THR A 1 74 ? 8.807 -5.406 -19.072 1.00 95.50 74 THR A O 1
ATOM 574 N N . LEU A 1 75 ? 10.555 -6.561 -19.879 1.00 94.81 75 LEU A N 1
ATOM 575 C CA . LEU A 1 75 ? 10.406 -6.054 -21.240 1.00 94.81 75 LEU A CA 1
ATOM 576 C C . LEU A 1 75 ? 9.324 -6.868 -21.955 1.00 94.81 75 LEU A C 1
ATOM 578 O O . LEU A 1 75 ? 9.437 -8.087 -22.074 1.00 94.81 75 LEU A O 1
ATOM 582 N N . VAL A 1 76 ? 8.262 -6.191 -22.386 1.00 92.94 76 VAL A N 1
ATOM 583 C CA . VAL A 1 76 ? 7.078 -6.828 -22.981 1.00 92.94 76 VAL A CA 1
ATOM 584 C C . VAL A 1 76 ? 7.148 -6.814 -24.498 1.00 92.94 76 VAL A C 1
ATOM 586 O O . VAL A 1 76 ? 6.766 -7.796 -25.129 1.00 92.94 76 VAL A O 1
ATOM 589 N N . ASP A 1 77 ? 7.612 -5.706 -25.074 1.00 92.06 77 ASP A N 1
ATOM 590 C CA . ASP A 1 77 ? 7.621 -5.507 -26.519 1.00 92.06 77 ASP A CA 1
ATOM 591 C C . ASP A 1 77 ? 8.785 -4.611 -26.958 1.00 92.06 77 ASP A C 1
ATOM 593 O O . ASP A 1 77 ? 9.192 -3.695 -26.236 1.00 92.06 77 ASP A O 1
ATOM 597 N N . ASP A 1 78 ? 9.294 -4.882 -28.155 1.00 92.88 78 ASP A N 1
ATOM 598 C CA . ASP A 1 78 ? 10.283 -4.079 -28.871 1.00 92.88 78 ASP A CA 1
ATOM 599 C C . ASP A 1 78 ? 9.867 -4.042 -30.340 1.00 92.88 78 ASP A C 1
ATOM 601 O O . ASP A 1 78 ? 10.010 -5.026 -31.068 1.00 92.88 78 ASP A O 1
ATOM 605 N N . ASN A 1 79 ? 9.348 -2.899 -30.783 1.00 90.44 79 ASN A N 1
ATOM 606 C CA . ASN A 1 79 ? 8.776 -2.776 -32.123 1.00 90.44 79 ASN A CA 1
ATOM 607 C C . ASN A 1 79 ? 9.818 -2.920 -33.255 1.00 90.44 79 ASN A C 1
ATOM 609 O O . ASN A 1 79 ? 9.434 -3.141 -34.404 1.00 90.44 79 ASN A O 1
ATOM 613 N N . ALA A 1 80 ? 11.119 -2.797 -32.959 1.00 88.69 80 ALA A N 1
ATOM 614 C CA . ALA A 1 80 ? 12.184 -3.014 -33.936 1.00 88.69 80 ALA A CA 1
ATOM 615 C C . ALA A 1 80 ? 12.490 -4.506 -34.130 1.00 88.69 80 ALA A C 1
ATOM 617 O O . ALA A 1 80 ? 13.099 -4.892 -35.134 1.00 88.69 80 ALA A O 1
ATOM 618 N N . LEU A 1 81 ? 12.044 -5.361 -33.204 1.00 85.50 81 LEU A N 1
ATOM 619 C CA . LEU A 1 81 ? 12.205 -6.803 -33.290 1.00 85.50 81 LEU A CA 1
ATOM 620 C C . LEU A 1 81 ? 11.135 -7.399 -34.217 1.00 85.50 81 LEU A C 1
ATOM 622 O O . LEU A 1 81 ? 10.146 -7.978 -33.785 1.00 85.50 81 LEU A O 1
ATOM 626 N N . SER A 1 82 ? 11.350 -7.283 -35.526 1.00 73.94 82 SER A N 1
ATOM 627 C CA . SER A 1 82 ? 10.466 -7.874 -36.549 1.00 73.94 82 SER A CA 1
ATOM 628 C C . SER A 1 82 ? 10.670 -9.383 -36.766 1.00 73.94 82 SER A C 1
ATOM 630 O O . SER A 1 82 ? 10.027 -9.977 -37.629 1.00 73.94 82 SER A O 1
ATOM 632 N N . CYS A 1 83 ? 11.542 -10.019 -35.982 1.00 71.69 83 CYS A N 1
ATOM 633 C CA . CYS A 1 83 ? 11.884 -11.425 -36.141 1.00 71.69 83 CYS A CA 1
ATOM 634 C C . CYS A 1 83 ? 10.788 -12.347 -35.607 1.00 71.69 83 CYS A C 1
ATOM 636 O O . CYS A 1 83 ? 10.606 -12.469 -34.392 1.00 71.69 83 CYS A O 1
ATOM 638 N N . ASN A 1 84 ? 10.114 -13.076 -36.495 1.00 69.62 84 ASN A N 1
ATOM 639 C CA . ASN A 1 84 ? 9.243 -14.158 -36.063 1.00 69.62 84 ASN A CA 1
ATOM 640 C C . ASN A 1 84 ? 10.072 -15.366 -35.622 1.00 69.62 84 ASN A C 1
ATOM 642 O O . ASN A 1 84 ? 11.210 -15.586 -36.048 1.00 69.62 84 ASN A O 1
ATOM 646 N N . THR A 1 85 ? 9.472 -16.200 -34.775 1.00 62.88 85 THR A N 1
ATOM 647 C CA . THR A 1 85 ? 10.027 -17.498 -34.373 1.00 62.88 85 THR A CA 1
ATOM 648 C C . THR A 1 85 ? 10.070 -18.447 -35.578 1.00 62.88 85 THR A C 1
ATOM 650 O O . THR A 1 85 ? 9.185 -19.272 -35.779 1.00 62.88 85 THR A O 1
ATOM 653 N N . GLY A 1 86 ? 11.104 -18.316 -36.410 1.00 63.88 86 GLY A N 1
ATOM 654 C CA . GLY A 1 86 ? 11.282 -19.102 -37.634 1.00 63.88 86 GLY A CA 1
ATOM 655 C C . GLY A 1 86 ? 12.080 -18.404 -38.736 1.00 63.88 86 GLY A C 1
ATOM 656 O O . GLY A 1 86 ? 12.557 -19.093 -39.638 1.00 63.88 86 GLY A O 1
ATOM 657 N N . ASP A 1 87 ? 12.263 -17.085 -38.650 1.00 68.44 87 ASP A N 1
ATOM 658 C CA . ASP A 1 87 ? 13.014 -16.335 -39.656 1.00 68.44 87 ASP A CA 1
ATOM 659 C C . ASP A 1 87 ? 14.517 -16.643 -39.568 1.00 68.44 87 ASP A C 1
ATOM 661 O O . ASP A 1 87 ? 15.076 -16.944 -38.505 1.00 68.44 87 ASP A O 1
ATOM 665 N N . SER A 1 88 ? 15.187 -16.636 -40.721 1.00 69.12 88 SER A N 1
ATOM 666 C CA . SER A 1 88 ? 16.623 -16.896 -40.803 1.00 69.12 88 SER A CA 1
ATOM 667 C C . SER A 1 88 ? 17.395 -15.871 -39.977 1.00 69.12 88 SER A C 1
ATOM 669 O O . SER A 1 88 ? 17.186 -14.669 -40.118 1.00 69.12 88 SER A O 1
ATOM 671 N N . ALA A 1 89 ? 18.332 -16.353 -39.155 1.00 64.88 89 ALA A N 1
ATOM 672 C CA . ALA A 1 89 ? 19.067 -15.561 -38.167 1.00 64.88 89 ALA A CA 1
ATOM 673 C C . ALA A 1 89 ? 19.657 -14.238 -38.704 1.00 64.88 89 ALA A C 1
ATOM 675 O O . ALA A 1 89 ? 19.831 -13.307 -37.921 1.00 64.88 89 ALA A O 1
ATOM 676 N N . SER A 1 90 ? 19.934 -14.142 -40.007 1.00 70.19 90 SER A N 1
ATOM 677 C CA . SER A 1 90 ? 20.485 -12.964 -40.683 1.00 70.19 90 SER A CA 1
ATOM 678 C C . SER A 1 90 ? 19.595 -11.716 -40.667 1.00 70.19 90 SER A C 1
ATOM 680 O O . SER A 1 90 ? 20.135 -10.621 -40.771 1.00 70.19 90 SER A O 1
ATOM 682 N N . GLU A 1 91 ? 18.269 -11.833 -40.532 1.00 67.94 91 GLU A N 1
ATOM 683 C CA . GLU A 1 91 ? 17.388 -10.649 -40.444 1.00 67.94 91 GLU A CA 1
ATOM 684 C C . GLU A 1 91 ? 17.396 -10.014 -39.043 1.00 67.94 91 GLU A C 1
ATOM 686 O O . GLU A 1 91 ? 17.198 -8.810 -38.911 1.00 67.94 91 GLU A O 1
ATOM 691 N N . CYS A 1 92 ? 17.748 -10.779 -38.003 1.00 71.12 92 CYS A N 1
ATOM 692 C CA . CYS A 1 92 ? 17.836 -10.277 -36.626 1.00 71.12 92 CYS A CA 1
ATOM 693 C C . CYS A 1 92 ? 19.191 -9.647 -36.275 1.00 71.12 92 CYS A C 1
ATOM 695 O O . CYS A 1 92 ? 19.331 -9.075 -35.199 1.00 71.12 92 CYS A O 1
ATOM 697 N N . ASP A 1 93 ? 20.200 -9.751 -37.149 1.00 69.94 93 ASP A N 1
ATOM 698 C CA . ASP A 1 93 ? 21.547 -9.212 -36.891 1.00 69.94 93 ASP A CA 1
ATOM 699 C C . ASP A 1 93 ? 21.602 -7.677 -36.887 1.00 69.94 93 ASP A C 1
ATOM 701 O O . ASP A 1 93 ? 22.598 -7.101 -36.454 1.00 69.94 93 ASP A O 1
ATOM 705 N N . ALA A 1 94 ? 20.547 -7.008 -37.355 1.00 76.31 94 ALA A N 1
ATOM 706 C CA . ALA A 1 94 ? 20.498 -5.553 -37.442 1.00 76.31 94 ALA A CA 1
ATOM 707 C C . ALA A 1 94 ? 20.021 -4.858 -36.152 1.00 76.31 94 ALA A C 1
ATOM 709 O O . ALA A 1 94 ? 20.069 -3.631 -36.089 1.00 76.31 94 ALA A O 1
ATOM 710 N N . VAL A 1 95 ? 19.566 -5.599 -35.131 1.00 88.75 95 VAL A N 1
ATOM 711 C CA . VAL A 1 95 ? 19.055 -4.988 -33.893 1.00 88.75 95 VAL A CA 1
ATOM 712 C C . VAL A 1 95 ? 20.210 -4.701 -32.935 1.00 88.75 95 VAL A C 1
ATOM 714 O O . VAL A 1 95 ? 20.859 -5.613 -32.416 1.00 88.75 95 VAL A O 1
ATOM 717 N N . LEU A 1 96 ? 20.469 -3.415 -32.703 1.00 92.75 96 LEU A N 1
ATOM 718 C CA . LEU A 1 96 ? 21.524 -2.944 -31.809 1.00 92.75 96 LEU A CA 1
ATOM 719 C C . LEU A 1 96 ? 21.117 -3.108 -30.331 1.00 92.75 96 LEU A C 1
ATOM 721 O O . LEU A 1 96 ? 19.922 -3.139 -30.010 1.00 92.75 96 LEU A O 1
ATOM 725 N N . PRO A 1 97 ? 22.086 -3.248 -29.409 1.00 93.88 97 PRO A N 1
ATOM 726 C CA . PRO A 1 97 ? 21.795 -3.278 -27.982 1.00 93.88 97 PRO A CA 1
ATOM 727 C C . PRO A 1 97 ? 21.295 -1.911 -27.498 1.00 93.88 97 PRO A C 1
ATOM 729 O O . PRO A 1 97 ? 21.719 -0.867 -28.002 1.00 93.88 97 PRO A O 1
ATOM 732 N N . VAL A 1 98 ? 20.402 -1.935 -26.510 1.00 95.75 98 VAL A N 1
ATOM 733 C CA . VAL A 1 98 ? 19.827 -0.732 -25.902 1.00 95.75 98 VAL A CA 1
ATOM 734 C C . VAL A 1 98 ? 20.130 -0.699 -24.417 1.00 95.75 98 VAL A C 1
ATOM 736 O O . VAL A 1 98 ? 19.846 -1.644 -23.685 1.00 95.75 98 VAL A O 1
ATOM 739 N N . ASP A 1 99 ? 20.687 0.415 -23.981 1.00 97.06 99 ASP A N 1
ATOM 740 C CA . ASP A 1 99 ? 20.992 0.720 -22.599 1.00 97.06 99 ASP A CA 1
ATOM 741 C C . ASP A 1 99 ? 19.835 1.499 -21.974 1.00 97.06 99 ASP A C 1
ATOM 743 O O . ASP A 1 99 ? 19.412 2.532 -22.493 1.00 97.06 99 ASP A O 1
ATOM 747 N N . ILE A 1 100 ? 19.301 0.989 -20.863 1.00 96.38 100 ILE A N 1
ATOM 748 C CA . ILE A 1 100 ? 18.196 1.599 -20.120 1.00 96.38 100 ILE A CA 1
ATOM 749 C C . ILE A 1 100 ? 18.752 2.253 -18.858 1.00 96.38 100 ILE A C 1
ATOM 751 O O . ILE A 1 100 ? 19.402 1.608 -18.026 1.00 96.38 100 ILE A O 1
ATOM 755 N N . TYR A 1 101 ? 18.454 3.536 -18.701 1.00 96.06 101 TYR A N 1
ATOM 756 C CA . TYR A 1 101 ? 18.921 4.383 -17.615 1.00 96.06 101 TYR A CA 1
ATOM 757 C C . TYR A 1 101 ? 17.750 4.825 -16.741 1.00 96.06 101 TYR A C 1
ATOM 759 O O . TYR A 1 101 ? 16.649 5.067 -17.231 1.00 96.06 101 TYR A O 1
ATOM 767 N N . PHE A 1 102 ? 18.012 4.970 -15.444 1.00 95.12 102 PHE A N 1
ATOM 768 C CA . PHE A 1 102 ? 17.074 5.517 -14.463 1.00 95.12 102 PHE A CA 1
ATOM 769 C C . PHE A 1 102 ? 17.731 6.665 -13.709 1.00 95.12 102 PHE A C 1
ATOM 771 O O . PHE A 1 102 ? 18.949 6.663 -13.519 1.00 95.12 102 PHE A O 1
ATOM 778 N N . ASP A 1 103 ? 16.928 7.615 -13.234 1.00 93.12 103 ASP A N 1
ATOM 779 C CA . ASP A 1 103 ? 17.428 8.707 -12.401 1.00 93.12 103 ASP A CA 1
ATOM 780 C C . ASP A 1 103 ? 18.071 8.173 -11.114 1.00 93.12 103 ASP A C 1
ATOM 782 O O . ASP A 1 103 ? 17.420 7.648 -10.203 1.00 93.12 103 ASP A O 1
ATOM 786 N N . THR A 1 104 ? 19.382 8.370 -11.023 1.00 91.38 104 THR A N 1
ATOM 787 C CA . T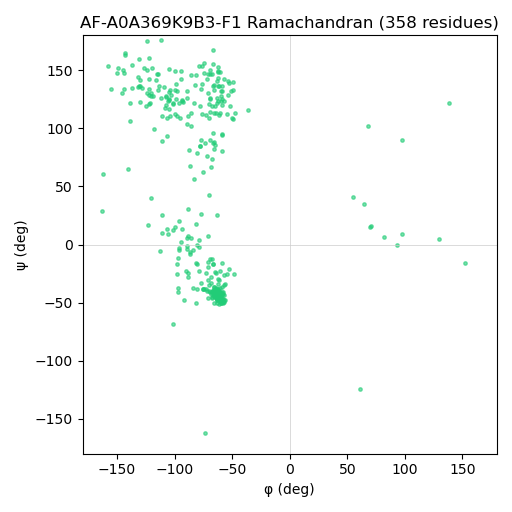HR A 1 104 ? 20.198 7.989 -9.880 1.00 91.38 104 THR A CA 1
ATOM 788 C C . THR A 1 104 ? 19.953 8.846 -8.652 1.00 91.38 104 THR A C 1
ATOM 790 O O . THR A 1 104 ? 20.703 8.664 -7.710 1.00 91.38 104 THR A O 1
ATOM 793 N N . ASN A 1 105 ? 18.980 9.751 -8.605 1.00 91.50 105 ASN A N 1
ATOM 794 C CA . ASN A 1 105 ? 18.507 10.385 -7.371 1.00 91.50 105 ASN A CA 1
ATOM 795 C C . ASN A 1 105 ? 17.242 9.706 -6.826 1.00 91.50 105 ASN A C 1
ATOM 797 O O . ASN A 1 105 ? 17.028 9.726 -5.618 1.00 91.50 105 ASN A O 1
ATOM 801 N N . LEU A 1 106 ? 16.455 9.050 -7.688 1.00 91.88 106 LEU A N 1
ATOM 802 C CA . LEU A 1 106 ? 15.180 8.408 -7.331 1.00 91.88 106 LEU A CA 1
ATOM 803 C C . LEU A 1 106 ? 15.334 6.942 -6.900 1.00 91.88 106 LEU A C 1
ATOM 805 O O . LEU A 1 106 ? 14.482 6.414 -6.190 1.00 91.88 106 LEU A O 1
ATOM 809 N N . LEU A 1 107 ? 16.422 6.274 -7.304 1.00 91.44 107 LEU A N 1
ATOM 810 C CA . LEU A 1 107 ? 16.726 4.914 -6.828 1.00 91.44 107 LEU A CA 1
ATOM 811 C C . LEU A 1 107 ? 17.059 4.904 -5.317 1.00 91.44 107 LEU A C 1
ATOM 813 O O . LEU A 1 107 ? 17.324 5.953 -4.744 1.00 91.44 107 LEU A O 1
ATOM 817 N N . VAL A 1 108 ? 17.121 3.756 -4.655 1.00 87.69 108 VAL A N 1
ATOM 818 C CA . VAL A 1 108 ? 17.668 3.634 -3.291 1.00 87.69 108 VAL A CA 1
ATOM 819 C C . VAL A 1 108 ? 19.025 2.936 -3.394 1.00 87.69 108 VAL A C 1
ATOM 821 O O . VAL A 1 108 ? 19.108 1.877 -4.016 1.00 87.69 108 VAL A O 1
ATOM 824 N N . PRO A 1 109 ? 20.115 3.502 -2.844 1.00 81.00 109 PRO A N 1
ATOM 825 C CA . PRO A 1 109 ? 21.442 2.925 -3.010 1.00 81.00 109 PRO A CA 1
ATOM 826 C C . PRO A 1 109 ? 21.572 1.600 -2.253 1.00 81.00 109 PRO A C 1
ATOM 828 O O . PRO A 1 109 ? 21.388 1.531 -1.038 1.00 81.00 109 PRO A O 1
ATOM 831 N N . SER A 1 110 ? 21.981 0.549 -2.961 1.00 73.81 110 SER A N 1
ATOM 832 C CA . SER A 1 110 ? 22.338 -0.739 -2.371 1.00 73.81 110 SER A CA 1
ATOM 833 C C . SER A 1 110 ? 23.815 -0.752 -1.945 1.00 73.81 110 SER A C 1
ATOM 835 O O . SER A 1 110 ? 24.627 -1.461 -2.531 1.00 73.81 110 SER A O 1
ATOM 837 N N . GLY A 1 111 ? 24.180 0.042 -0.932 1.00 69.56 111 GLY A N 1
ATOM 838 C CA . GLY A 1 111 ? 25.427 -0.171 -0.178 1.00 69.56 111 GLY A CA 1
ATOM 839 C C . GLY A 1 111 ? 26.674 0.652 -0.537 1.00 69.56 111 GLY A C 1
ATOM 840 O O . GLY A 1 111 ? 27.719 0.382 0.049 1.00 69.56 111 GLY A O 1
ATOM 841 N N . GLU A 1 112 ? 26.595 1.671 -1.396 1.00 69.88 112 GLU A N 1
ATOM 842 C CA . GLU A 1 112 ? 27.694 2.634 -1.620 1.00 69.88 112 GLU A CA 1
ATOM 843 C C . GLU A 1 112 ? 27.245 4.087 -1.383 1.00 69.88 112 GLU A C 1
ATOM 845 O O . GLU A 1 112 ? 26.071 4.424 -1.562 1.00 69.88 112 GLU A O 1
ATOM 850 N N . GLU A 1 113 ? 28.179 4.948 -0.952 1.00 64.88 113 GLU A N 1
ATOM 851 C CA . GLU A 1 113 ? 27.947 6.392 -0.816 1.00 64.88 113 GLU A CA 1
ATOM 852 C C . GLU A 1 113 ? 27.546 6.982 -2.171 1.00 64.88 113 GLU A C 1
ATOM 854 O O . GLU A 1 113 ? 28.262 6.888 -3.169 1.00 64.88 113 GLU A O 1
ATOM 859 N N . ARG A 1 114 ? 26.354 7.575 -2.211 1.00 66.06 114 ARG A N 1
ATOM 860 C CA . ARG A 1 114 ? 25.737 8.044 -3.444 1.00 66.06 114 ARG A CA 1
ATOM 861 C C . ARG A 1 114 ? 26.258 9.427 -3.812 1.00 66.06 114 ARG A C 1
ATOM 863 O O . ARG A 1 114 ? 26.028 10.389 -3.082 1.00 66.06 114 ARG A O 1
ATOM 870 N N . ASN A 1 115 ? 26.848 9.554 -4.995 1.00 70.69 115 ASN A N 1
ATOM 871 C CA . ASN A 1 115 ? 27.034 10.857 -5.628 1.00 70.69 115 ASN A CA 1
ATOM 872 C C . ASN A 1 115 ? 25.702 11.307 -6.243 1.00 70.69 115 ASN A C 1
ATOM 874 O O . ASN A 1 115 ? 25.440 11.068 -7.420 1.00 70.69 115 ASN A O 1
ATOM 878 N N . THR A 1 116 ? 24.839 11.935 -5.439 1.00 81.06 116 THR A N 1
ATOM 879 C CA . THR A 1 116 ? 23.647 12.625 -5.955 1.00 81.06 116 THR A CA 1
ATOM 880 C C . THR A 1 116 ? 24.090 13.759 -6.871 1.00 81.06 116 THR A C 1
ATOM 882 O O . THR A 1 116 ? 24.872 14.621 -6.462 1.00 81.06 116 THR A O 1
ATOM 885 N N . SER A 1 117 ? 23.617 13.750 -8.111 1.00 88.00 117 SER A N 1
ATOM 886 C CA . SER A 1 117 ? 24.017 14.695 -9.150 1.00 88.00 117 SER A CA 1
ATOM 887 C C . SER A 1 117 ? 22.829 15.006 -10.052 1.00 88.00 117 SER A C 1
ATOM 889 O O . SER A 1 117 ? 21.957 14.166 -10.249 1.00 88.00 117 SER A O 1
ATOM 891 N N . ASN A 1 118 ? 22.803 16.208 -10.620 1.00 90.69 118 ASN A N 1
ATOM 892 C CA . ASN A 1 118 ? 21.860 16.597 -11.671 1.00 90.69 118 ASN A CA 1
ATOM 893 C C . ASN A 1 118 ? 22.384 16.281 -13.086 1.00 90.69 118 ASN A C 1
ATOM 895 O O . ASN A 1 118 ? 21.785 16.698 -14.075 1.00 90.69 118 ASN A O 1
ATOM 899 N N . VAL A 1 119 ? 23.530 15.605 -13.185 1.00 91.75 119 VAL A N 1
ATOM 900 C CA . VAL A 1 119 ? 24.104 15.139 -14.449 1.00 91.75 119 VAL A CA 1
ATOM 901 C C . VAL A 1 119 ? 23.431 13.818 -14.839 1.00 91.75 119 VAL A C 1
ATOM 903 O O . VAL A 1 119 ? 23.273 12.964 -13.964 1.00 91.75 119 VAL A O 1
ATOM 906 N N . PRO A 1 120 ? 23.064 13.617 -16.122 1.00 89.19 120 PRO A N 1
ATOM 907 C CA . PRO A 1 120 ? 22.492 12.358 -16.581 1.00 89.19 120 PRO A CA 1
ATOM 908 C C . PRO A 1 120 ? 23.368 11.155 -16.200 1.00 89.19 120 PRO A C 1
ATOM 910 O O . PRO A 1 120 ? 24.597 11.237 -16.319 1.00 89.19 120 PRO A O 1
ATOM 913 N N . PRO A 1 121 ? 22.765 10.039 -15.760 1.00 91.62 121 PRO A N 1
ATOM 914 C CA . PRO A 1 121 ? 23.510 8.839 -15.409 1.00 91.62 121 PRO A CA 1
ATOM 915 C C . PRO A 1 121 ? 24.268 8.308 -16.628 1.00 91.62 121 PRO A C 1
ATOM 917 O O . PRO A 1 121 ? 23.733 8.245 -17.732 1.00 91.62 121 PRO A O 1
ATOM 920 N N . THR A 1 122 ? 25.526 7.921 -16.422 1.00 91.94 122 THR A N 1
ATOM 921 C CA . THR A 1 122 ? 26.386 7.348 -17.471 1.00 91.94 122 THR A CA 1
ATOM 922 C C . THR A 1 122 ? 26.425 5.824 -17.433 1.00 91.94 122 THR A C 1
ATOM 924 O O . THR A 1 122 ? 26.825 5.193 -18.406 1.00 91.94 122 THR A O 1
ATOM 927 N N . THR A 1 123 ? 26.000 5.219 -16.325 1.00 92.69 123 THR A N 1
ATOM 928 C CA . THR A 1 123 ? 25.940 3.767 -16.151 1.00 92.69 123 THR A CA 1
ATOM 929 C C . THR A 1 123 ? 24.503 3.282 -16.327 1.00 92.69 123 THR A C 1
ATOM 931 O O . THR A 1 123 ? 23.637 3.722 -15.562 1.00 92.69 123 THR A O 1
ATOM 934 N N . PRO A 1 124 ? 24.228 2.388 -17.291 1.00 94.94 124 PRO A N 1
ATOM 935 C CA . PRO A 1 124 ? 22.893 1.839 -17.462 1.00 94.94 124 PRO A CA 1
ATOM 936 C C . PRO A 1 124 ? 22.527 0.918 -16.300 1.00 94.94 124 PRO A C 1
ATOM 938 O O . PRO A 1 124 ? 23.376 0.216 -15.748 1.00 94.94 124 PRO A O 1
ATOM 941 N N . VAL A 1 125 ? 21.242 0.901 -15.954 1.00 94.81 125 VAL A N 1
ATOM 942 C CA . VAL A 1 125 ? 20.679 -0.050 -14.984 1.00 94.81 125 VAL A CA 1
ATOM 943 C C . VAL A 1 125 ? 20.497 -1.418 -15.635 1.00 94.81 125 VAL A C 1
ATOM 945 O O . VAL A 1 125 ? 20.663 -2.447 -14.982 1.00 94.81 125 VAL A O 1
ATOM 948 N N . PHE A 1 126 ? 20.181 -1.435 -16.931 1.00 96.38 126 PHE A N 1
ATOM 949 C CA . PHE A 1 126 ? 19.970 -2.661 -17.686 1.00 96.38 126 PHE A CA 1
ATOM 950 C C . PHE A 1 126 ? 20.450 -2.508 -19.132 1.00 96.38 126 PHE A C 1
ATOM 952 O O . PHE A 1 126 ? 20.075 -1.555 -19.810 1.00 96.38 126 PHE A O 1
ATOM 959 N N . ASN A 1 127 ? 21.255 -3.463 -19.605 1.00 96.50 127 ASN A N 1
ATOM 960 C CA . ASN A 1 127 ? 21.665 -3.568 -21.006 1.00 96.50 127 ASN A CA 1
ATOM 961 C C . ASN A 1 127 ? 20.800 -4.631 -21.695 1.00 96.50 127 ASN A C 1
ATOM 963 O O . ASN A 1 127 ? 20.885 -5.823 -21.387 1.00 96.50 127 ASN A O 1
ATOM 967 N N . TYR A 1 128 ? 19.957 -4.194 -22.624 1.00 95.44 128 TYR A N 1
ATOM 968 C CA . TYR A 1 128 ? 19.073 -5.054 -23.390 1.00 95.44 128 TYR A CA 1
ATOM 969 C C . TYR A 1 128 ? 19.699 -5.425 -24.736 1.00 95.44 128 TYR A C 1
ATOM 971 O O . TYR A 1 128 ? 19.780 -4.619 -25.662 1.00 95.44 128 TYR A O 1
ATOM 979 N N . ASN A 1 129 ? 20.102 -6.689 -24.869 1.00 94.00 129 ASN A N 1
ATOM 980 C CA . ASN A 1 129 ? 20.598 -7.252 -26.122 1.00 94.00 129 ASN A CA 1
ATOM 981 C C . ASN A 1 129 ? 19.551 -8.192 -26.741 1.00 94.00 129 ASN A C 1
ATOM 983 O O . ASN A 1 129 ? 19.503 -9.387 -26.433 1.00 94.00 129 ASN A O 1
ATOM 987 N N . ALA A 1 130 ? 18.719 -7.642 -27.628 1.00 89.94 130 ALA A N 1
ATOM 988 C CA . ALA A 1 130 ? 17.636 -8.375 -28.285 1.00 89.94 130 ALA A CA 1
ATOM 989 C C . ALA A 1 130 ? 18.144 -9.586 -29.093 1.00 89.94 130 ALA A C 1
ATOM 991 O O . ALA A 1 130 ? 17.580 -10.680 -29.023 1.00 89.94 130 ALA A O 1
ATOM 992 N N . THR A 1 131 ? 19.265 -9.430 -29.800 1.00 87.62 131 THR A N 1
ATOM 993 C CA . THR A 1 131 ? 19.869 -10.490 -30.621 1.00 87.62 131 THR A CA 1
ATOM 994 C C . THR A 1 131 ? 20.317 -11.681 -29.776 1.00 87.62 131 THR A C 1
ATOM 996 O O . THR A 1 131 ? 20.122 -12.836 -30.168 1.00 87.62 131 THR A O 1
ATOM 999 N N . ALA A 1 132 ? 20.880 -11.424 -28.591 1.00 87.44 132 ALA A N 1
ATOM 1000 C CA . ALA A 1 132 ? 21.255 -12.476 -27.651 1.00 87.44 132 ALA A CA 1
ATOM 1001 C C . ALA A 1 132 ? 20.029 -13.241 -27.132 1.00 87.44 132 ALA A C 1
ATOM 1003 O O . ALA A 1 132 ? 20.079 -14.470 -27.059 1.00 87.44 132 ALA A O 1
ATOM 1004 N N . PHE A 1 133 ? 18.938 -12.527 -26.833 1.00 85.25 133 PHE A N 1
ATOM 1005 C CA . PHE A 1 133 ? 17.685 -13.111 -26.350 1.00 85.25 133 PHE A CA 1
ATOM 1006 C C . PHE A 1 133 ? 17.034 -14.049 -27.379 1.00 85.25 133 PHE A C 1
ATOM 1008 O O . PHE A 1 133 ? 16.606 -15.148 -27.034 1.00 85.25 133 PHE A O 1
ATOM 1015 N N . VAL A 1 134 ? 17.017 -13.668 -28.662 1.00 84.19 134 VAL A N 1
ATOM 1016 C CA . VAL A 1 134 ? 16.411 -14.496 -29.723 1.00 84.19 134 VAL A CA 1
ATOM 1017 C C . VAL A 1 134 ? 17.290 -15.696 -30.098 1.00 84.19 134 VAL A C 1
ATOM 1019 O O . VAL A 1 134 ? 16.782 -16.788 -30.358 1.00 84.19 134 VAL A O 1
ATOM 1022 N N . ARG A 1 135 ? 18.620 -15.528 -30.137 1.00 83.50 135 ARG A N 1
ATOM 1023 C CA . ARG A 1 135 ? 19.534 -16.582 -30.621 1.00 83.50 135 ARG A CA 1
ATOM 1024 C C . ARG A 1 135 ? 19.898 -17.616 -29.573 1.00 83.50 135 ARG A C 1
ATOM 1026 O O . ARG A 1 135 ? 20.094 -18.786 -29.909 1.00 83.50 135 ARG A O 1
ATOM 1033 N N . ASN A 1 136 ? 20.069 -17.194 -28.325 1.00 85.44 136 ASN A N 1
ATOM 1034 C CA . ASN A 1 136 ? 20.623 -18.051 -27.295 1.00 85.44 136 ASN A CA 1
ATOM 1035 C C . ASN A 1 136 ? 19.533 -18.501 -26.327 1.00 85.44 136 ASN A C 1
ATOM 1037 O O . ASN A 1 136 ? 19.115 -17.751 -25.461 1.00 85.44 136 ASN A O 1
ATOM 1041 N N . LYS A 1 137 ? 19.157 -19.782 -26.390 1.00 83.00 137 LYS A N 1
ATOM 1042 C CA . LYS A 1 137 ? 18.220 -20.389 -25.425 1.00 83.00 137 LYS A CA 1
ATOM 1043 C C . LYS A 1 137 ? 18.698 -20.324 -23.966 1.00 83.00 137 LYS A C 1
ATOM 1045 O O . LYS A 1 137 ? 17.901 -20.558 -23.067 1.00 83.00 137 LYS A O 1
ATOM 1050 N N . HIS A 1 138 ? 19.985 -20.055 -23.742 1.00 89.44 138 HIS A N 1
ATOM 1051 C CA . HIS A 1 138 ? 20.591 -19.871 -22.423 1.00 89.44 138 HIS A CA 1
ATOM 1052 C C . HIS A 1 138 ? 20.815 -18.391 -22.073 1.00 89.44 138 HIS A C 1
ATOM 1054 O O . HIS A 1 138 ? 21.575 -18.103 -21.151 1.00 89.44 138 HIS A O 1
ATOM 1060 N N . SER A 1 139 ? 20.234 -17.443 -22.818 1.00 90.25 139 SER A N 1
ATOM 1061 C CA . SER A 1 139 ? 20.257 -16.033 -22.429 1.00 90.25 139 SER A CA 1
ATOM 1062 C C . SER A 1 139 ? 19.521 -15.832 -21.105 1.00 90.25 139 SER A C 1
ATOM 1064 O O . SER A 1 139 ? 18.545 -16.527 -20.814 1.00 90.25 139 SER A O 1
ATOM 1066 N N . ASN A 1 140 ? 19.952 -14.839 -20.330 1.00 93.38 140 ASN A N 1
ATOM 1067 C CA . ASN A 1 140 ? 19.219 -14.426 -19.138 1.00 93.38 140 ASN A CA 1
ATOM 1068 C C . ASN A 1 140 ? 17.822 -13.906 -19.516 1.00 93.38 140 ASN A C 1
ATOM 1070 O O . ASN A 1 140 ? 17.609 -13.414 -20.627 1.00 93.38 140 ASN A O 1
ATOM 1074 N N . ALA A 1 141 ? 16.875 -14.020 -18.584 1.00 92.19 141 ALA A N 1
ATOM 1075 C CA . ALA A 1 141 ? 15.553 -13.430 -18.746 1.00 92.19 141 ALA A CA 1
ATOM 1076 C C . ALA A 1 141 ? 15.657 -11.900 -18.851 1.00 92.19 141 ALA A C 1
ATOM 1078 O O . ALA A 1 141 ? 16.529 -11.291 -18.231 1.00 92.19 141 ALA A O 1
ATOM 1079 N N . VAL A 1 142 ? 14.748 -11.279 -19.608 1.00 94.06 142 VAL A N 1
ATOM 1080 C CA . VAL A 1 142 ? 14.688 -9.816 -19.779 1.00 94.06 142 VAL A CA 1
ATOM 1081 C C . VAL A 1 142 ? 13.925 -9.184 -18.614 1.00 94.06 142 VAL A C 1
ATOM 1083 O O . VAL A 1 142 ? 12.896 -8.530 -18.786 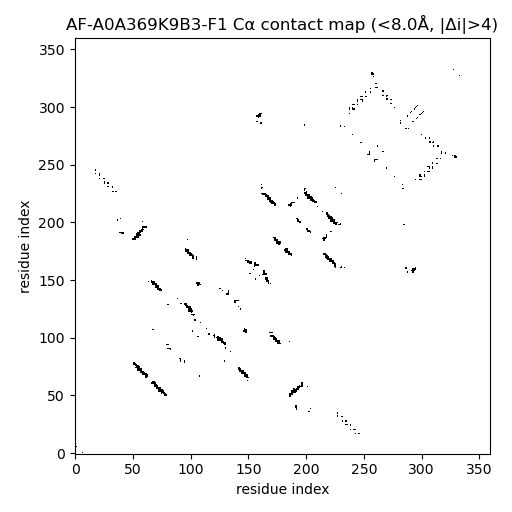1.00 94.06 142 VAL A O 1
ATOM 1086 N N . VAL A 1 143 ? 14.418 -9.476 -17.411 1.00 94.81 143 VAL A N 1
ATOM 1087 C CA . VAL A 1 143 ? 13.853 -9.035 -16.142 1.00 94.81 143 VAL A CA 1
ATOM 1088 C C . VAL A 1 143 ? 14.958 -8.392 -15.319 1.00 94.81 143 VAL A C 1
ATOM 1090 O O . VAL A 1 143 ? 16.062 -8.933 -15.224 1.00 94.81 143 VAL A O 1
ATOM 1093 N N . PHE A 1 144 ? 14.666 -7.240 -14.728 1.00 95.94 144 PHE A N 1
ATOM 1094 C CA . PHE A 1 144 ? 15.574 -6.549 -13.818 1.00 95.94 144 PHE A CA 1
ATOM 1095 C C . PHE A 1 144 ? 14.804 -5.893 -12.675 1.00 95.94 144 PHE A C 1
ATOM 1097 O O . PHE A 1 144 ? 13.586 -5.756 -12.731 1.00 95.94 144 PHE A O 1
ATOM 1104 N N . HIS A 1 145 ? 15.518 -5.497 -11.625 1.00 95.06 145 HIS A N 1
ATOM 1105 C CA . HIS A 1 145 ? 14.922 -4.980 -10.398 1.00 95.06 145 HIS A CA 1
ATOM 1106 C C . HIS A 1 145 ? 15.451 -3.581 -10.104 1.00 95.06 145 HIS A C 1
ATOM 1108 O O . HIS A 1 145 ? 16.640 -3.317 -10.293 1.00 95.06 145 HIS A O 1
ATOM 1114 N N . THR A 1 146 ? 14.589 -2.701 -9.602 1.00 95.31 146 THR A N 1
ATOM 1115 C CA . THR A 1 146 ? 15.001 -1.390 -9.084 1.00 95.31 146 THR A CA 1
ATOM 1116 C C . THR A 1 146 ? 14.391 -1.142 -7.718 1.00 95.31 146 THR A C 1
ATOM 1118 O O . THR A 1 146 ? 13.189 -1.337 -7.535 1.00 95.31 146 THR A O 1
ATOM 1121 N N . ASP A 1 147 ? 15.198 -0.617 -6.804 1.00 95.38 147 ASP A N 1
ATOM 1122 C CA . ASP A 1 147 ? 14.720 -0.068 -5.542 1.00 95.38 147 ASP A CA 1
ATOM 1123 C C . ASP A 1 147 ? 14.499 1.439 -5.735 1.00 95.38 147 ASP A C 1
ATOM 1125 O O . ASP A 1 147 ? 15.418 2.140 -6.154 1.00 95.38 147 ASP A O 1
ATOM 1129 N N . LEU A 1 148 ? 13.292 1.927 -5.465 1.00 94.38 148 LEU A N 1
ATOM 1130 C CA . LEU A 1 148 ? 12.864 3.318 -5.608 1.00 94.38 148 LEU A CA 1
ATOM 1131 C C . LEU A 1 148 ? 12.508 3.920 -4.256 1.00 94.38 148 LEU A C 1
ATOM 1133 O O . LEU A 1 148 ? 11.979 3.225 -3.385 1.00 94.38 148 LEU A O 1
ATOM 1137 N N . ASP A 1 149 ? 12.764 5.215 -4.108 1.00 94.25 149 ASP A N 1
ATOM 1138 C CA . ASP A 1 149 ? 12.323 5.970 -2.941 1.00 94.25 149 ASP A CA 1
ATOM 1139 C C . ASP A 1 149 ? 10.813 6.246 -3.011 1.00 94.25 149 ASP A C 1
ATOM 1141 O O . ASP A 1 149 ? 10.211 6.374 -4.090 1.00 94.25 149 ASP A O 1
ATOM 1145 N N . VAL A 1 150 ? 10.187 6.293 -1.840 1.00 93.50 150 VAL A N 1
ATOM 1146 C CA . VAL A 1 150 ? 8.743 6.449 -1.670 1.00 93.50 150 VAL A CA 1
ATOM 1147 C C . VAL A 1 150 ? 8.467 7.680 -0.828 1.00 93.50 150 VAL A C 1
ATOM 1149 O O . VAL A 1 150 ? 8.819 7.765 0.346 1.00 93.50 150 VAL A O 1
ATOM 1152 N N . GLU A 1 151 ? 7.725 8.615 -1.401 1.00 91.50 151 GLU A N 1
ATOM 1153 C CA . GLU A 1 151 ? 7.356 9.853 -0.736 1.00 91.50 151 GLU A CA 1
ATOM 1154 C C . GLU A 1 151 ? 5.889 9.837 -0.287 1.00 91.50 151 GLU A C 1
ATOM 1156 O O . GLU A 1 151 ? 5.006 9.212 -0.883 1.00 91.50 151 GLU A O 1
ATOM 1161 N N . ASN A 1 152 ? 5.600 10.563 0.792 1.00 86.38 152 ASN A N 1
ATOM 1162 C CA . ASN A 1 152 ? 4.235 10.740 1.280 1.00 86.38 152 ASN A CA 1
ATOM 1163 C C . ASN A 1 152 ? 3.483 11.754 0.409 1.00 86.38 152 ASN A C 1
ATOM 1165 O O . ASN A 1 152 ? 3.976 12.858 0.172 1.00 86.38 152 ASN A O 1
ATOM 1169 N N . VAL A 1 153 ? 2.242 11.445 0.009 1.00 79.69 153 VAL A N 1
ATOM 1170 C CA . VAL A 1 153 ? 1.376 12.422 -0.676 1.00 79.69 153 VAL A CA 1
ATOM 1171 C C . VAL A 1 153 ? 0.870 13.452 0.347 1.00 79.69 153 VAL A C 1
ATOM 1173 O O . VAL A 1 153 ? -0.193 13.291 0.956 1.00 79.69 153 VAL A O 1
ATOM 1176 N N . GLY A 1 154 ? 1.639 14.520 0.570 1.00 79.69 154 GLY A N 1
ATOM 1177 C CA . GLY A 1 154 ? 1.278 15.599 1.495 1.00 79.69 154 GLY A CA 1
ATOM 1178 C C . GLY A 1 154 ? 1.105 15.109 2.939 1.00 79.69 154 GLY A C 1
ATOM 1179 O O . GLY A 1 154 ? 2.001 14.494 3.508 1.00 79.69 154 GLY A O 1
ATOM 1180 N N . SER A 1 155 ? -0.061 15.365 3.543 1.00 71.94 155 SER A N 1
ATOM 1181 C CA . SER A 1 155 ? -0.396 14.921 4.908 1.00 71.94 155 SER A CA 1
ATOM 1182 C C . SER A 1 155 ? -0.851 13.455 5.005 1.00 71.94 155 SER A C 1
ATOM 1184 O O . SER A 1 155 ? -1.162 12.978 6.096 1.00 71.94 155 SER A O 1
ATOM 1186 N N . SER A 1 156 ? -0.910 12.730 3.884 1.00 72.69 156 SER A N 1
ATOM 1187 C CA . SER A 1 156 ? -1.500 11.384 3.788 1.00 72.69 156 SER A CA 1
ATOM 1188 C C . SER A 1 156 ? -0.508 10.256 4.098 1.00 72.69 156 SER A C 1
ATOM 1190 O O . SER A 1 156 ? -0.614 9.170 3.535 1.00 72.69 156 SER A O 1
ATOM 1192 N N . GLY A 1 157 ? 0.471 10.511 4.972 1.00 82.62 157 GLY A N 1
ATOM 1193 C CA . GLY A 1 157 ? 1.451 9.505 5.390 1.00 82.62 157 GLY A CA 1
ATOM 1194 C C . GLY A 1 157 ? 0.869 8.458 6.345 1.00 82.62 157 GLY A C 1
ATOM 1195 O O . GLY A 1 157 ? -0.346 8.340 6.503 1.00 82.62 157 GLY A O 1
ATOM 1196 N N . ALA A 1 158 ? 1.742 7.744 7.061 1.00 86.12 158 ALA A N 1
ATOM 1197 C CA . ALA A 1 158 ? 1.368 6.623 7.937 1.00 86.12 158 ALA A CA 1
ATOM 1198 C C . ALA A 1 158 ? 0.294 6.960 8.999 1.00 86.12 158 ALA A C 1
ATOM 1200 O O . ALA A 1 158 ? -0.468 6.090 9.421 1.00 86.12 158 ALA A O 1
ATOM 1201 N N . LEU A 1 159 ? 0.182 8.233 9.400 1.00 88.31 159 LEU A N 1
ATOM 1202 C CA . LEU A 1 159 ? -0.850 8.722 10.323 1.00 88.31 159 LEU A CA 1
ATOM 1203 C C . LEU A 1 159 ? -2.275 8.608 9.756 1.00 88.31 159 LEU A C 1
ATOM 1205 O O . LEU A 1 159 ? -3.232 8.538 10.523 1.00 88.31 159 LEU A O 1
ATOM 1209 N N . SER A 1 160 ? -2.440 8.565 8.434 1.00 91.00 160 SER A N 1
ATOM 1210 C CA . SER A 1 160 ? -3.751 8.522 7.772 1.00 91.00 160 SER A CA 1
ATOM 1211 C C . SER A 1 160 ? -4.302 7.104 7.578 1.00 91.00 160 SER A C 1
ATOM 1213 O O . SER A 1 160 ? -5.336 6.940 6.934 1.00 91.00 160 SER A O 1
ATOM 1215 N N . TYR A 1 161 ? -3.659 6.076 8.143 1.00 92.56 161 TYR A N 1
ATOM 1216 C CA . TYR A 1 161 ? -4.099 4.682 8.025 1.00 92.56 161 TYR A CA 1
ATOM 1217 C C . TYR A 1 161 ? -5.590 4.490 8.389 1.00 92.56 161 TYR A C 1
ATOM 1219 O O . TYR A 1 161 ? -6.017 4.963 9.449 1.00 92.56 161 TYR A O 1
ATOM 1227 N N . PRO A 1 162 ? -6.393 3.769 7.570 1.00 92.75 162 PRO A N 1
ATOM 1228 C CA . PRO A 1 162 ? -6.025 2.963 6.389 1.00 92.75 162 PRO A CA 1
ATOM 1229 C C . PRO A 1 162 ? -6.131 3.714 5.042 1.00 92.75 162 PRO A C 1
ATOM 1231 O O . PRO A 1 162 ? -6.187 3.103 3.971 1.00 92.75 162 PRO A O 1
ATOM 1234 N N . PHE A 1 163 ? -6.256 5.038 5.078 1.00 91.56 163 PHE A N 1
ATOM 1235 C CA . PHE A 1 163 ? -6.383 5.900 3.900 1.00 91.56 163 PHE A CA 1
ATOM 1236 C C . PHE A 1 163 ? -5.058 6.562 3.513 1.00 91.56 163 PHE A C 1
ATOM 1238 O O . PHE A 1 163 ? -5.047 7.508 2.731 1.00 91.56 163 PHE A O 1
ATOM 1245 N N . ASP A 1 164 ? -3.951 6.055 4.047 1.00 91.69 164 ASP A N 1
ATOM 1246 C CA . ASP A 1 164 ? -2.605 6.448 3.674 1.00 91.69 164 ASP A CA 1
ATOM 1247 C C . ASP A 1 164 ? -2.366 6.242 2.170 1.00 91.69 164 ASP A C 1
ATOM 1249 O O . ASP A 1 164 ? -2.878 5.306 1.534 1.00 91.69 164 ASP A O 1
ATOM 1253 N N . SER A 1 165 ? -1.618 7.181 1.598 1.00 90.88 165 SER A N 1
ATOM 1254 C CA . SER A 1 165 ? -1.252 7.189 0.189 1.00 90.88 165 SER A CA 1
ATOM 1255 C C . SER A 1 165 ? 0.158 7.721 0.013 1.00 90.88 165 SER A C 1
ATOM 1257 O O . SER A 1 165 ? 0.509 8.790 0.523 1.00 90.88 165 SER A O 1
ATOM 1259 N N . TYR A 1 166 ? 0.915 7.001 -0.791 1.00 92.75 166 TYR A N 1
ATOM 1260 C CA . TYR A 1 166 ? 2.302 7.276 -1.095 1.00 92.75 166 TYR A CA 1
ATOM 1261 C C . TYR A 1 166 ? 2.453 7.436 -2.598 1.00 92.75 166 TYR A C 1
ATOM 1263 O O . TYR A 1 166 ? 1.591 6.996 -3.363 1.00 92.75 166 TYR A O 1
ATOM 1271 N N . TYR A 1 167 ? 3.531 8.065 -3.031 1.00 92.50 167 TYR A N 1
ATOM 1272 C CA . TYR A 1 167 ? 3.888 8.082 -4.434 1.00 92.50 167 TYR A CA 1
ATOM 1273 C C . TYR A 1 167 ? 5.378 7.848 -4.612 1.00 92.50 167 TYR A C 1
ATOM 1275 O O . TYR A 1 167 ? 6.181 8.133 -3.731 1.00 92.50 167 TYR A O 1
ATOM 1283 N N . SER A 1 168 ? 5.732 7.327 -5.774 1.00 93.12 168 SER A N 1
ATOM 1284 C CA . SER A 1 168 ? 7.104 7.244 -6.242 1.00 93.12 168 SER A CA 1
ATOM 1285 C C . SER A 1 168 ? 7.148 7.804 -7.656 1.00 93.12 168 SER A C 1
ATOM 1287 O O . SER A 1 168 ? 6.202 7.639 -8.437 1.00 93.12 168 SER A O 1
ATOM 1289 N N . ILE A 1 169 ? 8.214 8.531 -7.959 1.00 92.00 169 ILE A N 1
ATOM 1290 C CA . ILE A 1 169 ? 8.455 9.073 -9.290 1.00 92.00 169 ILE A CA 1
ATOM 1291 C C . ILE A 1 169 ? 9.457 8.151 -9.970 1.00 92.00 169 ILE A C 1
ATOM 1293 O O . ILE A 1 169 ? 10.476 7.784 -9.392 1.00 92.00 169 ILE A O 1
ATOM 1297 N N . ILE A 1 170 ? 9.161 7.793 -11.209 1.00 91.94 170 ILE A N 1
ATOM 1298 C CA . ILE A 1 170 ? 10.081 7.091 -12.088 1.00 91.94 170 ILE A CA 1
ATOM 1299 C C . ILE A 1 170 ? 10.456 8.045 -13.197 1.00 91.94 170 ILE A C 1
ATOM 1301 O O . ILE A 1 170 ? 9.581 8.547 -13.900 1.00 91.94 170 ILE A O 1
ATOM 1305 N N . PHE A 1 171 ? 11.755 8.235 -13.369 1.00 92.62 171 PHE A N 1
ATOM 1306 C CA . PHE A 1 171 ? 12.314 8.842 -14.558 1.00 92.62 171 PHE A CA 1
ATOM 1307 C C . PHE A 1 171 ? 13.285 7.854 -15.196 1.00 92.62 171 PHE A C 1
ATOM 1309 O O . PHE A 1 171 ? 14.227 7.401 -14.537 1.00 92.62 171 PHE A O 1
ATOM 1316 N N . ALA A 1 172 ? 13.024 7.497 -16.450 1.00 93.69 172 ALA A N 1
ATOM 1317 C CA . ALA A 1 172 ? 13.832 6.551 -17.202 1.00 93.69 172 ALA A CA 1
ATOM 1318 C C . ALA A 1 172 ? 13.911 6.943 -18.679 1.00 93.69 172 ALA A C 1
ATOM 1320 O O . ALA A 1 172 ? 12.955 7.467 -19.248 1.00 93.69 172 ALA A O 1
ATOM 1321 N N . PHE A 1 173 ? 15.046 6.644 -19.297 1.00 94.06 173 PHE A N 1
ATOM 1322 C CA . PHE A 1 173 ? 15.291 6.849 -20.722 1.00 94.06 173 PHE A CA 1
ATOM 1323 C C . PHE A 1 173 ? 16.134 5.697 -21.266 1.00 94.06 173 PHE A C 1
ATOM 1325 O O . PHE A 1 173 ? 16.739 4.937 -20.502 1.00 94.06 173 PHE A O 1
ATOM 1332 N N . ALA A 1 174 ? 16.161 5.540 -22.585 1.00 95.25 174 ALA A N 1
ATOM 1333 C CA . ALA A 1 174 ? 16.892 4.466 -23.238 1.00 95.25 174 ALA A CA 1
ATOM 1334 C C . ALA A 1 174 ? 17.748 5.005 -24.384 1.00 95.25 174 ALA A C 1
ATOM 1336 O O . ALA A 1 174 ? 17.340 5.928 -25.089 1.00 95.25 174 ALA A O 1
ATOM 1337 N N . ARG A 1 175 ? 18.930 4.419 -24.584 1.00 95.38 175 ARG A N 1
ATOM 1338 C CA . ARG A 1 175 ? 19.830 4.760 -25.690 1.00 95.38 175 ARG A CA 1
ATOM 1339 C C . ARG A 1 175 ? 20.327 3.524 -26.404 1.00 95.38 175 ARG A C 1
ATOM 1341 O O . ARG A 1 175 ? 20.727 2.546 -25.786 1.00 95.38 175 ARG A O 1
ATOM 1348 N N . GLU A 1 176 ? 20.315 3.582 -27.720 1.00 94.62 176 GLU A N 1
ATOM 1349 C CA . GLU A 1 176 ? 20.878 2.562 -28.586 1.00 94.62 176 GLU A CA 1
ATOM 1350 C C . GLU A 1 176 ? 22.349 2.863 -28.860 1.00 94.62 176 GLU A C 1
ATOM 1352 O O . GLU A 1 176 ? 22.706 3.987 -29.225 1.00 94.62 176 GLU A O 1
ATOM 1357 N N . GLN A 1 177 ? 23.200 1.849 -28.712 1.00 91.00 177 GLN A N 1
ATOM 1358 C CA . GLN A 1 177 ? 24.623 1.979 -28.990 1.00 91.00 177 GLN A CA 1
ATOM 1359 C C . GLN A 1 177 ? 24.903 1.674 -30.464 1.00 91.00 177 GLN A C 1
ATOM 1361 O O . GLN A 1 177 ? 24.816 0.526 -30.909 1.00 91.00 177 GLN A O 1
ATOM 1366 N N . GLN A 1 178 ? 25.277 2.696 -31.234 1.00 90.81 178 GLN A N 1
ATOM 1367 C CA . GLN A 1 178 ? 25.627 2.510 -32.638 1.00 90.81 178 GLN A CA 1
ATOM 1368 C C . GLN A 1 178 ? 27.048 1.945 -32.814 1.00 90.81 178 GLN A C 1
ATOM 1370 O O . GLN A 1 178 ? 27.935 2.198 -31.994 1.00 90.81 178 GLN A O 1
ATOM 1375 N N . PRO A 1 179 ? 27.331 1.234 -33.925 1.00 87.81 179 PRO A N 1
ATOM 1376 C CA . PRO A 1 179 ? 28.654 0.651 -34.189 1.00 87.81 179 PRO A CA 1
ATOM 1377 C C . PRO A 1 179 ? 29.800 1.671 -34.280 1.00 87.81 179 PRO A C 1
ATOM 1379 O O . PRO A 1 179 ? 30.963 1.323 -34.098 1.00 87.81 179 PRO A O 1
ATOM 1382 N N . ASN A 1 180 ? 29.481 2.930 -34.587 1.00 88.94 180 ASN A N 1
ATOM 1383 C CA . ASN A 1 180 ? 30.418 4.058 -34.630 1.00 88.94 180 ASN A CA 1
ATOM 1384 C C . ASN A 1 180 ? 30.752 4.622 -33.227 1.00 88.94 180 ASN A C 1
ATOM 1386 O O . ASN A 1 180 ? 31.546 5.557 -33.133 1.00 88.94 180 ASN A O 1
ATOM 1390 N N . GLY A 1 181 ? 30.148 4.081 -32.162 1.00 86.56 181 GLY A N 1
ATOM 1391 C CA . GLY A 1 181 ? 30.289 4.558 -30.788 1.00 86.56 181 GLY A CA 1
ATOM 1392 C C . GLY A 1 181 ? 29.401 5.752 -30.426 1.00 86.56 181 GLY A C 1
ATOM 1393 O O . GLY A 1 181 ? 29.562 6.291 -29.335 1.00 86.56 181 GLY A O 1
ATOM 1394 N N . THR A 1 182 ? 28.490 6.190 -31.303 1.00 90.81 182 THR A N 1
ATOM 1395 C CA . THR A 1 182 ? 27.489 7.213 -30.962 1.00 90.81 182 THR A CA 1
ATOM 1396 C C . THR A 1 182 ? 26.265 6.578 -30.316 1.00 90.81 182 THR A C 1
ATOM 1398 O O . THR A 1 182 ? 25.864 5.479 -30.691 1.00 90.81 182 THR A O 1
ATOM 1401 N N . GLU A 1 183 ? 25.646 7.285 -29.380 1.00 92.19 183 GLU A N 1
ATOM 1402 C CA . GLU A 1 183 ? 24.386 6.873 -28.764 1.00 92.19 183 GLU A CA 1
ATOM 1403 C C . GLU A 1 183 ? 23.221 7.617 -29.422 1.00 92.19 183 GLU A C 1
ATOM 1405 O O . GLU A 1 183 ? 23.322 8.817 -29.691 1.00 92.19 183 GLU A O 1
ATOM 1410 N N . THR A 1 184 ? 22.119 6.916 -29.680 1.00 93.06 184 THR A N 1
ATOM 1411 C CA . THR A 1 184 ? 20.865 7.524 -30.148 1.00 93.06 184 THR A CA 1
ATOM 1412 C C . THR A 1 184 ? 19.727 7.203 -29.201 1.00 93.06 184 THR A C 1
ATOM 1414 O O . THR A 1 184 ? 19.569 6.051 -28.805 1.00 93.06 184 THR A O 1
ATOM 1417 N N . ASP A 1 185 ? 18.927 8.207 -28.848 1.00 92.19 185 ASP A N 1
ATOM 1418 C CA . ASP A 1 185 ? 17.816 8.022 -27.916 1.00 92.19 185 ASP A CA 1
ATOM 1419 C C . ASP A 1 185 ? 16.728 7.122 -28.525 1.00 92.19 185 ASP A C 1
ATOM 1421 O O . ASP A 1 185 ? 16.347 7.263 -29.691 1.00 92.19 185 ASP A O 1
ATOM 1425 N N . VAL A 1 186 ? 16.227 6.196 -27.711 1.00 92.25 186 VAL A N 1
ATOM 1426 C CA . VAL A 1 186 ? 15.167 5.239 -28.042 1.00 92.25 186 VAL A CA 1
ATOM 1427 C C . VAL A 1 186 ? 13.954 5.571 -27.193 1.00 92.25 186 VAL A C 1
ATOM 1429 O O . VAL A 1 186 ? 14.085 5.808 -25.993 1.00 92.25 186 VAL A O 1
ATOM 1432 N N . THR A 1 187 ? 12.765 5.558 -27.795 1.00 91.38 187 THR A N 1
ATOM 1433 C CA . THR A 1 187 ? 11.535 5.805 -27.047 1.00 91.38 187 THR A CA 1
ATOM 1434 C C . THR A 1 187 ? 11.323 4.684 -26.036 1.00 91.38 187 THR A C 1
ATOM 1436 O O . THR A 1 187 ? 11.157 3.518 -26.405 1.00 91.38 187 THR A O 1
ATOM 1439 N N . LEU A 1 188 ? 11.282 5.036 -24.756 1.00 90.62 188 LEU A N 1
ATOM 1440 C CA . LEU A 1 188 ? 10.874 4.117 -23.706 1.00 90.62 188 LEU A CA 1
ATOM 1441 C C . LEU A 1 188 ? 9.381 4.309 -23.420 1.00 90.62 188 LEU A C 1
ATOM 1443 O O . LEU A 1 188 ? 8.856 5.420 -23.455 1.00 90.62 188 LEU A O 1
ATOM 1447 N N . ARG A 1 189 ? 8.668 3.221 -23.143 1.00 89.69 189 ARG A N 1
ATOM 1448 C CA . ARG A 1 189 ? 7.244 3.253 -22.804 1.00 89.69 189 ARG A CA 1
ATOM 1449 C C . ARG A 1 189 ? 6.967 2.316 -21.647 1.00 89.69 189 ARG A C 1
ATOM 1451 O O . ARG A 1 189 ? 7.386 1.168 -21.671 1.00 89.69 189 ARG A O 1
ATOM 1458 N N . ILE A 1 190 ? 6.200 2.770 -20.662 1.00 88.62 190 ILE A N 1
ATOM 1459 C CA . ILE A 1 190 ? 5.666 1.892 -19.615 1.00 88.62 190 ILE A CA 1
ATOM 1460 C C . ILE A 1 190 ? 4.234 1.536 -20.008 1.00 88.62 190 ILE A C 1
ATOM 1462 O O . ILE A 1 190 ? 3.364 2.402 -20.016 1.00 88.62 190 ILE A O 1
ATOM 1466 N N . SER A 1 191 ? 3.994 0.277 -20.382 1.00 85.50 191 SER A N 1
ATOM 1467 C CA . SER A 1 191 ? 2.664 -0.174 -20.816 1.00 85.50 191 SER A CA 1
ATOM 1468 C C . SER A 1 191 ? 1.688 -0.244 -19.654 1.00 85.50 191 SER A C 1
ATOM 1470 O O . SER A 1 191 ? 0.551 0.210 -19.774 1.00 85.50 191 SER A O 1
ATOM 1472 N N . TYR A 1 192 ? 2.128 -0.820 -18.539 1.00 80.62 192 TYR A N 1
ATOM 1473 C CA . TYR A 1 192 ? 1.334 -0.897 -17.329 1.00 80.62 192 TYR A CA 1
ATOM 1474 C C . TYR A 1 192 ? 2.218 -1.084 -16.102 1.00 80.62 192 TYR A C 1
ATOM 1476 O O . TYR A 1 192 ? 3.314 -1.646 -16.164 1.00 80.62 192 TYR A O 1
ATOM 1484 N N . THR A 1 193 ? 1.694 -0.620 -14.973 1.00 83.25 193 THR A N 1
ATOM 1485 C CA . THR A 1 193 ? 2.234 -0.904 -13.649 1.00 83.25 193 THR A CA 1
ATOM 1486 C C . THR A 1 193 ? 1.234 -1.804 -12.936 1.00 83.25 193 THR A C 1
ATOM 1488 O O . THR A 1 193 ? 0.118 -1.373 -12.634 1.00 83.25 193 THR A O 1
ATOM 1491 N N . ALA A 1 194 ? 1.594 -3.059 -12.714 1.00 76.81 194 ALA A N 1
ATOM 1492 C CA . ALA A 1 194 ? 0.789 -3.994 -11.940 1.00 76.81 194 ALA A CA 1
ATOM 1493 C C . ALA A 1 194 ? 1.490 -4.328 -10.625 1.00 76.81 194 ALA A C 1
ATOM 1495 O O . ALA A 1 194 ? 2.594 -3.876 -10.343 1.00 76.81 194 ALA A O 1
ATOM 1496 N N . GLY A 1 195 ? 0.824 -5.109 -9.791 1.00 70.19 195 GLY A N 1
ATOM 1497 C CA . GLY A 1 195 ? 1.401 -5.628 -8.563 1.00 70.19 195 GLY A CA 1
ATOM 1498 C C . GLY A 1 195 ? 0.392 -5.564 -7.437 1.00 70.19 195 GLY A C 1
ATOM 1499 O O . GLY A 1 195 ? -0.138 -4.504 -7.096 1.00 70.19 195 GLY A O 1
ATOM 1500 N N . VAL A 1 196 ? 0.114 -6.732 -6.869 1.00 64.56 196 VAL A N 1
ATOM 1501 C CA . VAL A 1 196 ? -0.707 -6.869 -5.671 1.00 64.56 196 VAL A CA 1
ATOM 1502 C C . VAL A 1 196 ? 0.222 -7.307 -4.557 1.00 64.56 196 VAL A C 1
ATOM 1504 O O . VAL A 1 196 ? 0.408 -8.496 -4.308 1.00 64.56 196 VAL A O 1
ATOM 1507 N N . LEU A 1 197 ? 0.808 -6.332 -3.870 1.00 81.06 197 LEU A N 1
ATOM 1508 C CA . LEU A 1 197 ? 1.424 -6.610 -2.584 1.00 81.06 197 LEU A CA 1
ATOM 1509 C C . LEU A 1 197 ? 0.307 -6.758 -1.549 1.00 81.06 197 LEU A C 1
ATOM 1511 O O . LEU A 1 197 ? -0.663 -5.997 -1.568 1.00 81.06 197 LEU A O 1
ATOM 1515 N N . LEU A 1 198 ? 0.420 -7.738 -0.650 1.00 78.38 198 LEU A N 1
ATOM 1516 C CA . LEU A 1 198 ? -0.605 -8.013 0.358 1.00 78.38 198 LEU A CA 1
ATOM 1517 C C . LEU A 1 198 ? -0.994 -6.730 1.107 1.00 78.38 198 LEU A C 1
ATOM 1519 O O . LEU A 1 198 ? -0.234 -6.190 1.907 1.00 78.38 198 LEU A O 1
ATOM 1523 N N . GLY A 1 199 ? -2.207 -6.250 0.838 1.00 83.94 199 GLY A N 1
ATOM 1524 C CA . GLY A 1 199 ? -2.775 -5.084 1.497 1.00 83.94 199 GLY A CA 1
ATOM 1525 C C . GLY A 1 199 ? -2.567 -3.736 0.807 1.00 83.94 199 GLY A C 1
ATOM 1526 O O . GLY A 1 199 ? -3.124 -2.750 1.295 1.00 83.94 199 GLY A O 1
ATOM 1527 N N . PHE A 1 200 ? -1.882 -3.679 -0.335 1.00 89.19 200 PHE A N 1
ATOM 1528 C CA . PHE A 1 200 ? -1.695 -2.467 -1.135 1.00 89.19 200 PHE A CA 1
ATOM 1529 C C . PHE A 1 200 ? -2.272 -2.615 -2.545 1.00 89.19 200 PHE A C 1
ATOM 1531 O O . PHE A 1 200 ? -2.384 -3.709 -3.089 1.00 89.19 200 PHE A O 1
ATOM 1538 N N . SER A 1 201 ? -2.666 -1.484 -3.113 1.00 86.44 201 SER A N 1
ATOM 1539 C CA . SER A 1 201 ? -3.072 -1.318 -4.498 1.00 86.44 201 SER A CA 1
ATOM 1540 C C . SER A 1 201 ? -2.162 -0.273 -5.121 1.00 86.44 201 SER A C 1
ATOM 1542 O O . SER A 1 201 ? -2.001 0.822 -4.574 1.00 86.44 201 SER A O 1
ATOM 1544 N N . VAL A 1 202 ? -1.586 -0.619 -6.263 1.00 86.88 202 VAL A N 1
ATOM 1545 C CA . VAL A 1 202 ? -0.768 0.286 -7.063 1.00 86.88 202 VAL A CA 1
ATOM 1546 C C . VAL A 1 202 ? -1.638 0.858 -8.165 1.00 86.88 202 VAL A C 1
ATOM 1548 O O . VAL A 1 202 ? -2.372 0.126 -8.824 1.00 86.88 202 VAL A O 1
ATOM 1551 N N . ASP A 1 203 ? -1.573 2.168 -8.327 1.00 81.25 203 ASP A N 1
ATOM 1552 C CA . ASP A 1 203 ? -2.264 2.913 -9.365 1.00 81.25 203 ASP A CA 1
ATOM 1553 C C . ASP A 1 203 ? -1.229 3.819 -10.034 1.00 81.25 203 ASP A C 1
ATOM 1555 O O . ASP A 1 203 ? -0.551 4.582 -9.346 1.00 81.25 203 ASP A O 1
ATOM 1559 N N . SER A 1 204 ? -1.035 3.707 -11.346 1.00 77.19 204 SER A N 1
ATOM 1560 C CA . SER A 1 204 ? -0.173 4.650 -12.064 1.00 77.19 204 SER A CA 1
ATOM 1561 C C . SER A 1 204 ? -1.012 5.782 -12.611 1.00 77.19 204 SER A C 1
ATOM 1563 O O . SER A 1 204 ? -1.918 5.575 -13.416 1.00 77.19 204 SER A O 1
ATOM 1565 N N . ASP A 1 205 ? -0.650 6.999 -12.220 1.00 68.06 205 ASP A N 1
ATOM 1566 C CA . ASP A 1 205 ? -1.040 8.172 -12.981 1.00 68.06 205 ASP A CA 1
ATOM 1567 C C . ASP A 1 205 ? 0.047 8.365 -14.039 1.00 68.06 205 ASP A C 1
ATOM 1569 O O . ASP A 1 205 ? 1.040 9.074 -13.839 1.00 68.06 205 ASP A O 1
ATOM 1573 N N . ALA A 1 206 ? -0.077 7.599 -15.126 1.00 57.62 206 ALA A N 1
ATOM 1574 C CA . ALA A 1 206 ? 0.847 7.655 -16.245 1.00 57.62 206 ALA A CA 1
ATOM 1575 C C . ALA A 1 206 ? 0.627 8.956 -17.023 1.00 57.62 206 ALA A C 1
ATOM 1577 O O . ALA A 1 206 ? 0.047 8.971 -18.107 1.00 57.62 206 ALA A O 1
ATOM 1578 N N . SER A 1 207 ? 1.108 10.068 -16.475 1.00 53.97 207 SER A N 1
ATOM 1579 C CA . SER A 1 207 ? 1.315 11.276 -17.254 1.00 53.97 207 SER A CA 1
ATOM 1580 C C . SER A 1 207 ? 2.585 11.072 -18.071 1.00 53.97 207 SER A C 1
ATOM 1582 O O . SER A 1 207 ? 3.671 11.405 -17.604 1.00 53.97 207 SER A O 1
ATOM 1584 N N . VAL A 1 208 ? 2.469 10.523 -19.286 1.00 53.44 208 VAL A N 1
ATOM 1585 C CA . VAL A 1 208 ? 3.525 10.738 -20.281 1.00 53.44 208 VAL A CA 1
ATOM 1586 C C . VAL A 1 208 ? 3.660 12.252 -20.358 1.00 53.44 208 VAL A C 1
ATOM 1588 O O . VAL A 1 208 ? 2.707 12.929 -20.754 1.00 53.44 208 VAL A O 1
ATOM 1591 N N . LEU A 1 209 ? 4.789 12.800 -19.905 1.00 53.06 209 LEU A N 1
ATOM 1592 C CA . LEU A 1 209 ? 5.150 14.174 -20.220 1.00 53.06 209 LEU A CA 1
ATOM 1593 C C . LEU A 1 209 ? 5.435 14.205 -21.718 1.00 53.06 209 LEU A C 1
ATOM 1595 O O . LEU A 1 209 ? 6.575 14.283 -22.155 1.00 53.06 209 LEU A O 1
ATOM 1599 N N . SER A 1 210 ? 4.370 14.133 -22.508 1.00 47.59 210 SER A N 1
ATOM 1600 C CA . SER A 1 210 ? 4.372 14.567 -23.885 1.00 47.59 210 SER A CA 1
ATOM 1601 C C . SER A 1 210 ? 4.332 16.090 -23.826 1.00 47.59 210 SER A C 1
ATOM 1603 O O . SER A 1 210 ? 3.362 16.723 -24.241 1.00 47.59 210 SER A O 1
ATOM 1605 N N . ASP A 1 211 ? 5.376 16.689 -23.244 1.00 45.19 211 ASP A N 1
ATOM 1606 C CA . ASP A 1 211 ? 5.738 18.039 -23.646 1.00 45.19 211 ASP A CA 1
ATOM 1607 C C . ASP A 1 211 ? 5.892 17.939 -25.164 1.00 45.19 211 ASP A C 1
ATOM 1609 O O . ASP A 1 211 ? 6.468 16.966 -25.651 1.00 45.19 211 ASP A O 1
ATOM 1613 N N . GLY A 1 212 ? 5.229 18.821 -25.911 1.00 48.78 212 GLY A N 1
ATOM 1614 C CA . GLY A 1 212 ? 4.891 18.650 -27.332 1.00 48.78 212 GLY A CA 1
ATOM 1615 C C . GLY A 1 212 ? 6.063 18.552 -28.323 1.00 48.78 212 GLY A C 1
ATOM 1616 O O . GLY A 1 212 ? 5.880 18.887 -29.489 1.00 48.78 212 GLY A O 1
ATOM 1617 N N . ASP A 1 213 ? 7.235 18.115 -27.874 1.00 50.19 213 ASP A N 1
ATOM 1618 C CA . ASP A 1 213 ? 8.514 18.044 -28.570 1.00 50.19 213 ASP A CA 1
ATOM 1619 C C . ASP A 1 213 ? 8.982 16.601 -28.860 1.00 50.19 213 ASP A C 1
ATOM 1621 O O . ASP A 1 213 ? 10.107 16.384 -29.296 1.00 50.19 213 ASP A O 1
ATOM 1625 N N . GLY A 1 214 ? 8.129 15.591 -28.647 1.00 60.75 214 GLY A N 1
ATOM 1626 C CA . GLY A 1 214 ? 8.458 14.203 -29.000 1.00 60.75 214 GLY A CA 1
ATOM 1627 C C . GLY A 1 214 ? 9.624 13.625 -28.193 1.00 60.75 214 GLY A C 1
ATOM 1628 O O . GLY A 1 214 ? 10.422 12.860 -28.735 1.00 60.75 214 GLY A O 1
ATOM 1629 N N . SER A 1 215 ? 9.745 14.002 -26.917 1.00 67.00 215 SER A N 1
ATOM 1630 C CA . SER A 1 215 ? 10.752 13.434 -26.023 1.00 67.00 215 SER A CA 1
ATOM 1631 C C . SER A 1 215 ? 10.577 11.914 -25.901 1.00 67.00 215 SER A C 1
ATOM 1633 O O . SER A 1 215 ? 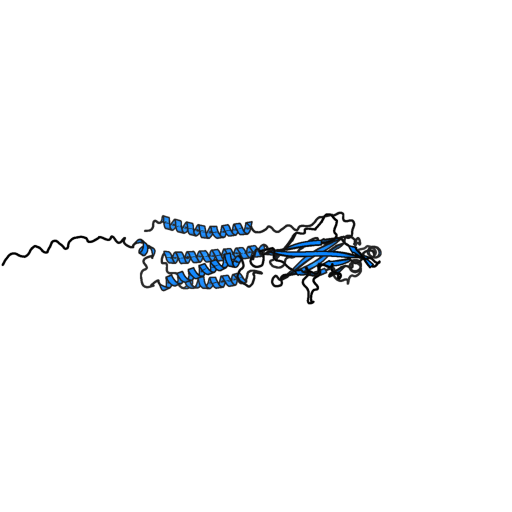9.472 11.392 -25.760 1.00 67.00 215 SER A O 1
ATOM 1635 N N . ASN A 1 216 ? 11.700 11.197 -25.956 1.00 80.56 216 ASN A N 1
ATOM 1636 C CA . ASN A 1 216 ? 11.770 9.734 -25.862 1.00 80.56 216 ASN A CA 1
ATOM 1637 C C . ASN A 1 216 ? 11.820 9.222 -24.409 1.00 80.56 216 ASN A C 1
ATOM 1639 O O . ASN A 1 216 ? 11.985 8.021 -24.177 1.00 80.56 216 ASN A O 1
ATOM 1643 N N . ASP A 1 217 ? 11.672 10.134 -23.449 1.00 85.56 217 ASP A N 1
ATOM 1644 C CA . ASP A 1 217 ? 11.869 9.898 -22.025 1.00 85.56 217 ASP A CA 1
ATOM 1645 C C . ASP A 1 217 ? 10.549 9.558 -21.328 1.00 85.56 217 ASP A C 1
ATOM 1647 O O . ASP A 1 217 ? 9.477 10.060 -21.674 1.00 85.56 217 ASP A O 1
ATOM 1651 N N . VAL A 1 218 ? 10.630 8.743 -20.277 1.00 85.75 218 VAL A N 1
ATOM 1652 C CA . VAL A 1 218 ? 9.481 8.389 -19.445 1.00 85.75 218 VAL A CA 1
ATOM 1653 C C . VAL A 1 218 ? 9.598 9.071 -18.096 1.00 85.75 218 VAL A C 1
ATOM 1655 O O . VAL A 1 218 ? 10.484 8.748 -17.309 1.00 85.75 218 VAL A O 1
ATOM 1658 N N . LEU A 1 219 ? 8.634 9.940 -17.792 1.00 88.75 219 LEU A N 1
ATOM 1659 C CA . LEU A 1 219 ? 8.314 10.332 -16.424 1.00 88.75 219 LEU A CA 1
ATOM 1660 C C . LEU A 1 219 ? 6.981 9.689 -16.041 1.00 88.75 219 LEU A C 1
ATOM 1662 O O . LEU A 1 219 ? 5.970 9.943 -16.686 1.00 88.75 219 LEU A O 1
ATOM 1666 N N . ASN A 1 220 ? 6.962 8.862 -15.000 1.00 88.12 220 ASN A N 1
ATOM 1667 C CA . ASN A 1 220 ? 5.739 8.235 -14.508 1.00 88.12 220 ASN A CA 1
ATOM 1668 C C . ASN A 1 220 ? 5.613 8.433 -12.996 1.00 88.12 220 ASN A C 1
ATOM 1670 O O . ASN A 1 220 ? 6.583 8.269 -12.255 1.00 88.12 220 ASN A O 1
ATOM 1674 N N . ARG A 1 221 ? 4.409 8.770 -12.530 1.00 89.88 221 ARG A N 1
ATOM 1675 C CA . ARG A 1 221 ? 4.090 8.866 -11.107 1.00 89.88 221 ARG A CA 1
ATOM 1676 C C . ARG A 1 221 ? 3.275 7.644 -10.707 1.00 89.88 221 ARG A C 1
ATOM 1678 O O . ARG A 1 221 ? 2.101 7.513 -11.049 1.00 89.88 221 ARG A O 1
ATOM 1685 N N . ILE A 1 222 ? 3.883 6.776 -9.911 1.00 89.88 222 ILE A N 1
ATOM 1686 C CA . ILE A 1 222 ? 3.182 5.648 -9.304 1.00 89.88 222 ILE A CA 1
ATOM 1687 C C . ILE A 1 222 ? 2.603 6.102 -7.973 1.00 89.88 222 ILE A C 1
ATOM 1689 O O . ILE A 1 222 ? 3.329 6.594 -7.114 1.00 89.88 222 ILE A O 1
ATOM 1693 N N . VAL A 1 223 ? 1.301 5.916 -7.788 1.00 89.44 223 VAL A N 1
ATOM 1694 C CA . VAL A 1 223 ? 0.598 6.171 -6.534 1.00 89.44 223 VAL A CA 1
ATOM 1695 C C . VAL A 1 223 ? 0.268 4.839 -5.872 1.00 89.44 223 VAL A C 1
ATOM 1697 O O . VAL A 1 223 ? -0.402 3.971 -6.425 1.00 89.44 223 VAL A O 1
ATOM 1700 N N . ILE A 1 224 ? 0.721 4.683 -4.638 1.00 91.12 224 ILE A N 1
ATOM 1701 C CA . ILE A 1 224 ? 0.544 3.478 -3.840 1.00 91.12 224 ILE A CA 1
ATOM 1702 C C . ILE A 1 224 ? -0.485 3.783 -2.761 1.00 91.12 224 ILE A C 1
ATOM 1704 O O . ILE A 1 224 ? -0.375 4.761 -2.019 1.00 91.12 224 ILE A O 1
ATOM 1708 N N . ARG A 1 225 ? -1.511 2.945 -2.662 1.00 91.00 225 ARG A N 1
ATOM 1709 C CA . ARG A 1 225 ? -2.607 3.094 -1.700 1.00 91.00 225 ARG A CA 1
ATOM 1710 C C . ARG A 1 225 ? -2.839 1.778 -0.975 1.00 91.00 225 ARG A C 1
ATOM 1712 O O . ARG A 1 225 ? -2.492 0.717 -1.483 1.00 91.00 225 ARG A O 1
ATOM 1719 N N . ARG A 1 226 ? -3.476 1.804 0.196 1.00 91.12 226 ARG A N 1
ATOM 1720 C CA . ARG A 1 226 ? -4.004 0.562 0.788 1.00 91.12 226 ARG A CA 1
ATOM 1721 C C . ARG A 1 226 ? -5.072 -0.041 -0.115 1.00 91.12 226 ARG A C 1
ATOM 1723 O O . ARG A 1 226 ? -5.893 0.681 -0.677 1.00 91.12 226 ARG A O 1
ATOM 1730 N N . SER A 1 227 ? -5.063 -1.365 -0.218 1.00 89.25 227 SER A N 1
ATOM 1731 C CA . SER A 1 227 ? -6.093 -2.119 -0.931 1.00 89.25 227 SER A CA 1
ATOM 1732 C C . SER A 1 227 ? -7.470 -1.889 -0.306 1.00 89.25 227 SER A C 1
ATOM 1734 O O . SER A 1 227 ? -7.602 -1.722 0.914 1.00 89.25 227 SER A O 1
ATOM 1736 N N . ASP A 1 228 ? -8.511 -1.941 -1.133 1.00 86.62 228 ASP A N 1
ATOM 1737 C CA . ASP A 1 228 ? -9.889 -1.745 -0.674 1.00 86.62 228 ASP A CA 1
ATOM 1738 C C . ASP A 1 228 ? -10.313 -2.807 0.347 1.00 86.62 228 ASP A C 1
ATOM 1740 O O . ASP A 1 228 ? -11.056 -2.509 1.285 1.00 86.62 228 ASP A O 1
ATOM 1744 N N . SER A 1 229 ? -9.765 -4.022 0.242 1.00 86.25 229 SER A N 1
ATOM 1745 C CA . SER A 1 229 ? -9.966 -5.094 1.219 1.00 86.25 229 SER A CA 1
ATOM 1746 C C . SER A 1 229 ? -9.451 -4.713 2.609 1.00 86.25 229 SER A C 1
ATOM 1748 O O . SER A 1 229 ? -10.167 -4.887 3.595 1.00 86.25 229 SER A O 1
ATOM 1750 N N . VAL A 1 230 ? -8.240 -4.147 2.705 1.00 91.62 230 VAL A N 1
ATOM 1751 C CA . VAL A 1 230 ? -7.658 -3.716 3.991 1.00 91.62 230 VAL A CA 1
ATOM 1752 C C . VAL A 1 230 ? -8.435 -2.549 4.583 1.00 91.62 230 VAL A C 1
ATOM 1754 O O . VAL A 1 230 ? -8.758 -2.573 5.771 1.00 91.62 230 VAL A O 1
ATOM 1757 N N . ARG A 1 231 ? -8.802 -1.565 3.754 1.00 90.88 231 ARG A N 1
ATOM 1758 C CA . ARG A 1 231 ? -9.639 -0.432 4.174 1.00 90.88 231 ARG A CA 1
ATOM 1759 C C . ARG A 1 231 ? -10.972 -0.905 4.738 1.00 90.88 231 ARG A C 1
ATOM 1761 O O . ARG A 1 231 ? -11.343 -0.521 5.843 1.00 90.88 231 ARG A O 1
ATOM 1768 N N . THR A 1 232 ? -11.654 -1.790 4.017 1.00 87.06 232 THR A N 1
ATOM 1769 C CA . THR A 1 232 ? -12.951 -2.340 4.428 1.00 87.06 232 THR A CA 1
ATOM 1770 C C . THR A 1 232 ? -12.831 -3.132 5.727 1.00 87.06 232 THR A C 1
ATOM 1772 O O . THR A 1 232 ? -13.611 -2.918 6.653 1.00 87.06 232 THR A O 1
ATOM 1775 N N . TYR A 1 233 ? -11.825 -4.002 5.837 1.00 90.31 233 TYR A N 1
ATOM 1776 C CA . TYR A 1 233 ? -11.578 -4.792 7.043 1.00 90.31 233 TYR A CA 1
ATOM 1777 C C . TYR A 1 233 ? -11.322 -3.908 8.272 1.00 90.31 233 TYR A C 1
ATOM 1779 O O . TYR A 1 233 ? -11.956 -4.093 9.313 1.00 90.31 233 TYR A O 1
ATOM 1787 N N . ALA A 1 234 ? -10.457 -2.900 8.135 1.00 92.12 234 ALA A N 1
ATOM 1788 C CA . ALA A 1 234 ? -10.161 -1.949 9.201 1.00 92.12 234 ALA A CA 1
ATOM 1789 C C . ALA A 1 234 ? -11.412 -1.167 9.645 1.00 92.12 234 ALA A C 1
ATOM 1791 O O . ALA A 1 234 ? -11.645 -1.001 10.843 1.00 92.12 234 ALA A O 1
ATOM 1792 N N . LEU A 1 235 ? -12.258 -0.743 8.701 1.00 88.69 235 LEU A N 1
ATOM 1793 C CA . LEU A 1 235 ? -13.495 -0.017 9.002 1.00 88.69 235 LEU A CA 1
ATOM 1794 C C . LEU A 1 235 ? -14.532 -0.904 9.702 1.00 88.69 235 LEU A C 1
ATOM 1796 O O . LEU A 1 235 ? -15.115 -0.477 10.698 1.00 88.69 235 LEU A O 1
ATOM 1800 N N . ILE A 1 236 ? -14.715 -2.151 9.255 1.00 87.94 236 ILE A N 1
ATOM 1801 C CA . ILE A 1 236 ? -15.606 -3.125 9.912 1.00 87.94 236 ILE A CA 1
ATOM 1802 C C . ILE A 1 236 ? -15.197 -3.333 11.371 1.00 87.94 236 ILE A C 1
ATOM 1804 O O . ILE A 1 236 ? -16.047 -3.341 12.263 1.00 87.94 236 ILE A O 1
ATOM 1808 N N . ILE A 1 237 ? -13.896 -3.460 11.621 1.00 91.50 237 ILE A N 1
ATOM 1809 C CA . ILE A 1 237 ? -13.342 -3.606 12.964 1.00 91.50 237 ILE A CA 1
ATOM 1810 C C . ILE A 1 237 ? -13.688 -2.408 13.848 1.00 91.50 237 ILE A C 1
ATOM 1812 O O . ILE A 1 237 ? -14.207 -2.591 14.950 1.00 91.50 237 ILE A O 1
ATOM 1816 N N . VAL A 1 238 ? -13.438 -1.187 13.371 1.00 89.88 238 VAL A N 1
ATOM 1817 C CA . VAL A 1 238 ? -13.711 0.039 14.135 1.00 89.88 238 VAL A CA 1
ATOM 1818 C C . VAL A 1 238 ? -15.199 0.151 14.455 1.00 89.88 238 VAL A C 1
ATOM 1820 O O . VAL A 1 238 ? -15.565 0.452 15.590 1.00 89.88 238 VAL A O 1
ATOM 1823 N N . ILE A 1 239 ? -16.063 -0.157 13.486 1.00 86.31 239 ILE A N 1
ATOM 1824 C CA . ILE A 1 239 ? -17.516 -0.190 13.683 1.00 86.31 239 ILE A CA 1
ATOM 1825 C C . ILE A 1 239 ? -17.892 -1.221 14.752 1.00 86.31 239 ILE A C 1
ATOM 1827 O O . ILE A 1 239 ? -18.669 -0.914 15.656 1.00 86.31 239 ILE A O 1
ATOM 1831 N N . GLY A 1 240 ? -17.327 -2.428 14.684 1.00 89.88 240 GLY A N 1
ATOM 1832 C CA . GLY A 1 240 ? -17.560 -3.482 15.671 1.00 89.88 240 GLY A CA 1
ATOM 1833 C C . GLY A 1 240 ? -17.158 -3.055 17.084 1.00 89.88 240 GLY A C 1
ATOM 1834 O O . GLY A 1 240 ? -17.941 -3.215 18.022 1.00 89.88 240 GLY A O 1
ATOM 1835 N N . ILE A 1 241 ? -15.980 -2.439 17.227 1.00 92.56 241 ILE A N 1
ATOM 1836 C CA . ILE A 1 241 ? -15.480 -1.878 18.491 1.00 92.56 241 ILE A CA 1
ATOM 1837 C C . ILE A 1 241 ? -16.457 -0.833 19.045 1.00 92.56 241 ILE A C 1
ATOM 1839 O O . ILE A 1 241 ? -16.818 -0.894 20.225 1.00 92.56 241 ILE A O 1
ATOM 1843 N N . TRP A 1 242 ? -16.938 0.084 18.203 1.00 92.19 242 TRP A N 1
ATOM 1844 C CA . TRP A 1 242 ? -17.922 1.093 18.596 1.00 92.19 242 TRP A CA 1
ATOM 1845 C C . TRP A 1 242 ? -19.235 0.471 19.069 1.00 92.19 242 TRP A C 1
ATOM 1847 O O . TRP A 1 242 ? -19.736 0.841 20.129 1.00 92.19 242 TRP A O 1
ATOM 1857 N N . ILE A 1 243 ? -19.784 -0.494 18.329 1.00 88.75 243 ILE A N 1
ATOM 1858 C CA . ILE A 1 243 ? -21.046 -1.155 18.690 1.00 88.75 243 ILE A CA 1
ATOM 1859 C C . ILE A 1 243 ? -20.914 -1.859 20.042 1.00 88.75 243 ILE A C 1
ATOM 1861 O O . ILE A 1 243 ? -21.752 -1.651 20.920 1.00 88.75 243 ILE A O 1
ATOM 1865 N N . ILE A 1 244 ? -19.854 -2.650 20.236 1.00 92.00 244 ILE A N 1
ATOM 1866 C CA . ILE A 1 244 ? -19.611 -3.369 21.494 1.00 92.00 244 ILE A CA 1
ATOM 1867 C C . ILE A 1 244 ? -19.462 -2.377 22.651 1.00 92.00 244 ILE A C 1
ATOM 1869 O O . ILE A 1 244 ? -20.079 -2.556 23.704 1.00 92.00 244 ILE A O 1
ATOM 1873 N N . THR A 1 245 ? -18.692 -1.307 22.444 1.00 92.44 245 THR A N 1
ATOM 1874 C CA . THR A 1 245 ? -18.473 -0.268 23.457 1.00 92.44 245 THR A CA 1
ATOM 1875 C C . THR A 1 245 ? -19.781 0.409 23.840 1.00 92.44 245 THR A C 1
ATOM 1877 O O . THR A 1 245 ? -20.132 0.458 25.017 1.00 92.44 245 THR A O 1
ATOM 1880 N N . LEU A 1 246 ? -20.557 0.872 22.858 1.00 88.38 246 LEU A N 1
ATOM 1881 C CA . LEU A 1 246 ? -21.831 1.539 23.110 1.00 88.38 246 LEU A CA 1
ATOM 1882 C C . LEU A 1 246 ? -22.840 0.602 23.784 1.00 88.38 246 LEU A C 1
ATOM 1884 O O . LEU A 1 246 ? -23.533 1.027 24.708 1.00 88.38 246 LEU A O 1
ATOM 1888 N N . MET A 1 247 ? -22.903 -0.675 23.389 1.00 89.31 247 MET A N 1
ATOM 1889 C CA . MET A 1 247 ? -23.750 -1.672 24.055 1.00 89.31 247 MET A CA 1
ATOM 1890 C C . MET A 1 247 ? -23.371 -1.849 25.531 1.00 89.31 247 MET A C 1
ATOM 1892 O O . MET A 1 247 ? -24.257 -1.903 26.390 1.00 89.31 247 MET A O 1
ATOM 1896 N N . MET A 1 248 ? -22.074 -1.889 25.846 1.00 90.62 248 MET A N 1
ATOM 1897 C CA . MET A 1 248 ? -21.588 -1.976 27.226 1.00 90.62 248 MET A CA 1
ATOM 1898 C C . MET A 1 248 ? -21.891 -0.705 28.020 1.00 90.62 248 MET A C 1
ATOM 1900 O O . MET A 1 248 ? -22.447 -0.796 29.116 1.00 90.62 248 MET A O 1
ATOM 1904 N N . CYS A 1 249 ? -21.627 0.477 27.454 1.00 89.88 249 CYS A N 1
ATOM 1905 C CA . CYS A 1 249 ? -21.956 1.760 28.078 1.00 89.88 249 CYS A CA 1
ATOM 1906 C C . CYS A 1 249 ? -23.449 1.855 28.414 1.00 89.88 249 CYS A C 1
ATOM 1908 O O . CYS A 1 249 ? -23.820 2.201 29.536 1.00 89.88 249 CYS A O 1
ATOM 1910 N N . VAL A 1 250 ? -24.318 1.498 27.463 1.00 87.94 250 VAL A N 1
ATOM 1911 C CA . VAL A 1 250 ? -25.773 1.488 27.658 1.00 87.94 250 VAL A CA 1
ATOM 1912 C C . VAL A 1 250 ? -26.186 0.491 28.735 1.00 87.94 250 VAL A C 1
ATOM 1914 O O . VAL A 1 250 ? -27.031 0.817 29.568 1.00 87.94 250 VAL A O 1
ATOM 1917 N N . SER A 1 251 ? -25.577 -0.694 28.761 1.00 88.75 251 SER A N 1
ATOM 1918 C CA . SER A 1 251 ? -25.876 -1.722 29.763 1.00 88.75 251 SER A CA 1
ATOM 1919 C C . SER A 1 251 ? -25.504 -1.266 31.177 1.00 88.75 251 SER A C 1
ATOM 1921 O O . SER A 1 251 ? -26.317 -1.391 32.094 1.00 88.75 251 SER A O 1
ATOM 1923 N N . VAL A 1 252 ? -24.320 -0.670 31.357 1.00 89.88 252 VAL A N 1
ATOM 1924 C CA . VAL A 1 252 ? -23.882 -0.104 32.646 1.00 89.88 252 VAL A CA 1
ATOM 1925 C C . VAL A 1 252 ? -24.764 1.073 33.053 1.00 89.88 252 VAL A C 1
ATOM 1927 O O . VAL A 1 252 ? -25.225 1.123 34.193 1.00 89.88 252 VAL A O 1
ATOM 1930 N N . MET A 1 253 ? -25.070 1.986 32.128 1.00 86.50 253 MET A N 1
ATOM 1931 C CA . MET A 1 253 ? -25.950 3.124 32.403 1.00 86.50 253 MET A CA 1
ATOM 1932 C C . MET A 1 253 ? -27.364 2.669 32.788 1.00 86.50 253 MET A C 1
ATOM 1934 O O . MET A 1 253 ? -27.965 3.224 33.705 1.00 86.50 253 MET A O 1
ATOM 1938 N N . TYR A 1 254 ? -27.898 1.632 32.139 1.00 86.44 254 TYR A N 1
ATOM 1939 C CA . TYR A 1 254 ? -29.191 1.052 32.496 1.00 86.44 254 TYR A CA 1
ATOM 1940 C C . TYR A 1 254 ? -29.161 0.451 33.908 1.00 86.44 254 TYR A C 1
ATOM 1942 O O . TYR A 1 254 ? -30.029 0.751 34.728 1.00 86.44 254 TYR A O 1
ATOM 1950 N N . SER A 1 255 ? -28.140 -0.344 34.235 1.00 86.69 255 SER A N 1
ATOM 1951 C CA . SER A 1 255 ? -27.970 -0.887 35.588 1.00 86.69 255 SER A CA 1
ATOM 1952 C C . SER A 1 255 ? -27.817 0.208 36.641 1.00 86.69 255 SER A C 1
ATOM 1954 O O . SER A 1 255 ? -28.391 0.094 37.723 1.00 86.69 255 SER A O 1
ATOM 1956 N N . TRP A 1 256 ? -27.123 1.297 36.308 1.00 84.94 256 TRP A N 1
ATOM 1957 C CA . TRP A 1 256 ? -26.985 2.464 37.172 1.00 84.94 256 TRP A CA 1
ATOM 1958 C C . TRP A 1 256 ? -28.331 3.150 37.443 1.00 84.94 256 TRP A C 1
ATOM 1960 O O . TRP A 1 256 ? -28.698 3.358 38.599 1.00 84.94 256 TRP A O 1
ATOM 1970 N N . LEU A 1 257 ? -29.104 3.446 36.392 1.00 80.06 257 LEU A N 1
ATOM 1971 C CA . LEU A 1 257 ? -30.376 4.172 36.492 1.00 80.06 257 LEU A CA 1
ATOM 1972 C C . LEU A 1 257 ? -31.463 3.378 37.223 1.00 80.06 257 LEU A C 1
ATOM 1974 O O . LEU A 1 257 ? -32.228 3.938 38.011 1.00 80.06 257 LEU A O 1
ATOM 1978 N N . PHE A 1 258 ? -31.549 2.078 36.945 1.00 79.94 258 PHE A N 1
ATOM 1979 C CA . PHE A 1 258 ? -32.599 1.217 37.487 1.00 79.94 258 PHE A CA 1
ATOM 1980 C C . PHE A 1 258 ? -32.171 0.454 38.745 1.00 79.94 258 PHE A C 1
ATOM 1982 O O . PHE A 1 258 ? -32.995 -0.214 39.358 1.00 79.94 258 PHE A O 1
ATOM 1989 N N . GLY A 1 259 ? -30.904 0.562 39.152 1.00 78.44 259 GLY A N 1
ATOM 1990 C CA . GLY A 1 259 ? -30.388 -0.086 40.354 1.00 78.44 259 GLY A CA 1
ATOM 1991 C C . GLY A 1 259 ? -30.279 -1.610 40.258 1.00 78.44 259 GLY A C 1
ATOM 1992 O O . GLY A 1 259 ? -30.110 -2.252 41.295 1.00 78.44 259 GLY A O 1
ATOM 1993 N N . TYR A 1 260 ? -30.355 -2.190 39.053 1.00 80.94 260 TYR A N 1
ATOM 1994 C CA . TYR A 1 260 ? -30.193 -3.631 38.858 1.00 80.94 260 TYR A CA 1
ATOM 1995 C C . TYR A 1 260 ? -28.782 -4.065 39.257 1.00 80.94 260 TYR A C 1
ATOM 1997 O O . TYR A 1 260 ? -27.794 -3.539 38.738 1.00 80.94 260 TYR A O 1
ATOM 2005 N N . LEU A 1 261 ? -28.697 -5.056 40.146 1.00 78.44 261 LEU A N 1
ATOM 2006 C CA . LEU A 1 261 ? -27.442 -5.724 40.469 1.00 78.44 261 LEU A CA 1
ATOM 2007 C C . LEU A 1 261 ? -26.958 -6.476 39.227 1.00 78.44 261 LEU A C 1
ATOM 2009 O O . LEU A 1 261 ? -27.593 -7.426 38.766 1.00 78.44 261 LEU A O 1
ATOM 2013 N N . GLN A 1 262 ? -25.841 -6.021 38.664 1.00 80.31 262 GLN A N 1
ATOM 2014 C CA . GLN A 1 262 ? -25.125 -6.796 37.661 1.00 80.31 262 GLN A CA 1
ATOM 2015 C C . GLN A 1 262 ? -24.449 -7.975 38.353 1.00 80.31 262 GLN A C 1
ATOM 2017 O O . GLN A 1 262 ? -23.961 -7.853 39.478 1.00 80.31 262 GLN A O 1
ATOM 2022 N N . ARG A 1 263 ? -24.420 -9.128 37.683 1.00 87.25 263 ARG A N 1
ATOM 2023 C CA . ARG A 1 263 ? -23.635 -10.259 38.174 1.00 87.25 263 ARG A CA 1
ATOM 2024 C C . ARG A 1 263 ? -22.164 -9.862 38.202 1.00 87.25 263 ARG A C 1
ATOM 2026 O O . ARG A 1 263 ? -21.701 -9.175 37.294 1.00 87.25 263 ARG A O 1
ATOM 2033 N N . VAL A 1 264 ? -21.432 -10.324 39.212 1.00 86.81 264 VAL A N 1
ATOM 2034 C CA . VAL A 1 264 ? -19.993 -10.044 39.356 1.00 86.81 264 VAL A CA 1
ATOM 2035 C C . VAL A 1 264 ? -19.181 -10.491 38.137 1.00 86.81 264 VAL A C 1
ATOM 2037 O O . VAL A 1 264 ? -18.172 -9.865 37.829 1.00 86.81 264 VAL A O 1
ATOM 2040 N N . GLU A 1 265 ? -19.654 -11.485 37.376 1.00 88.44 265 GLU A N 1
ATOM 2041 C CA . GLU A 1 265 ? -19.018 -11.882 36.113 1.00 88.44 265 GLU A CA 1
ATOM 2042 C C . GLU A 1 265 ? -19.026 -10.757 35.060 1.00 88.44 265 GLU A C 1
ATOM 2044 O O . GLU A 1 265 ? -18.073 -10.617 34.296 1.00 88.44 265 GLU A O 1
ATOM 2049 N N . LEU A 1 266 ? -20.069 -9.916 35.034 1.00 84.88 266 LEU A N 1
ATOM 2050 C CA . LEU A 1 266 ? -20.196 -8.810 34.075 1.00 84.88 266 LEU A CA 1
ATOM 2051 C C . LEU A 1 266 ? -19.207 -7.670 34.362 1.00 84.88 266 LEU A C 1
ATOM 2053 O O . LEU A 1 266 ? -18.902 -6.888 33.464 1.00 84.88 266 LEU A O 1
ATOM 2057 N N . LEU A 1 267 ? -18.670 -7.598 35.585 1.00 87.00 267 LEU A N 1
ATOM 2058 C CA . LEU A 1 267 ? -17.686 -6.592 35.989 1.00 87.00 267 LEU A CA 1
ATOM 2059 C C . LEU A 1 267 ? -16.330 -6.788 35.296 1.00 87.00 267 LEU A C 1
ATOM 2061 O O . LEU A 1 267 ? -15.591 -5.830 35.081 1.00 87.00 267 LEU A O 1
ATOM 2065 N N . LEU A 1 268 ? -16.014 -8.035 34.941 1.00 90.00 268 LEU A N 1
ATOM 2066 C CA . LEU A 1 268 ? -14.762 -8.415 34.288 1.00 90.00 268 LEU A CA 1
ATOM 2067 C C . LEU A 1 268 ? -14.785 -8.160 32.778 1.00 90.00 268 LEU A C 1
ATOM 2069 O O . LEU A 1 268 ? -13.724 -8.120 32.155 1.00 90.00 268 LEU A O 1
ATOM 2073 N N . ILE A 1 269 ? -15.968 -7.960 32.188 1.00 91.12 269 ILE A N 1
ATOM 2074 C CA . ILE A 1 269 ? -16.098 -7.814 30.739 1.00 91.12 269 ILE A CA 1
ATOM 2075 C C . ILE A 1 269 ? -15.418 -6.534 30.239 1.00 91.12 269 ILE A C 1
ATOM 2077 O O . ILE A 1 269 ? -14.593 -6.651 29.338 1.00 91.12 269 ILE A O 1
ATOM 2081 N N . PRO A 1 270 ? -15.660 -5.327 30.796 1.00 89.75 270 PRO A N 1
ATOM 2082 C CA . PRO A 1 270 ? -15.032 -4.129 30.251 1.00 89.75 270 PRO A CA 1
ATOM 2083 C C . PRO A 1 270 ? -13.493 -4.146 30.289 1.00 89.75 270 PRO A C 1
ATOM 2085 O O . PRO A 1 270 ? -12.894 -3.843 29.255 1.00 89.75 270 PRO A O 1
ATOM 2088 N N . PRO A 1 271 ? -12.830 -4.567 31.389 1.00 90.56 271 PRO A N 1
ATOM 2089 C CA . PRO A 1 271 ? -11.381 -4.768 31.390 1.00 90.56 271 PRO A CA 1
ATOM 2090 C C . PRO A 1 271 ? -10.904 -5.796 30.354 1.00 90.56 271 PRO A C 1
ATOM 2092 O O . PRO A 1 271 ? -9.927 -5.543 29.655 1.00 90.56 271 PRO A O 1
ATOM 2095 N N . ALA A 1 272 ? -11.594 -6.933 30.204 1.00 93.69 272 ALA A N 1
ATOM 2096 C CA . ALA A 1 272 ? -11.231 -7.947 29.209 1.00 93.69 272 ALA A CA 1
ATOM 2097 C C . ALA A 1 272 ? -11.360 -7.421 27.768 1.00 93.69 272 ALA A C 1
ATOM 2099 O O . ALA A 1 272 ? -10.501 -7.674 26.919 1.00 93.69 272 ALA A O 1
ATOM 2100 N N . THR A 1 273 ? -12.401 -6.635 27.493 1.00 93.12 273 THR A N 1
ATOM 2101 C CA . THR A 1 273 ? -12.638 -6.030 26.180 1.00 93.12 273 THR A CA 1
ATOM 2102 C C . THR A 1 273 ? -11.559 -5.008 25.815 1.00 93.12 273 THR A C 1
ATOM 2104 O O . THR A 1 273 ? -11.141 -4.970 24.663 1.00 93.12 273 THR A O 1
ATOM 2107 N N . ILE A 1 274 ? -11.041 -4.242 26.782 1.00 93.25 274 ILE A N 1
ATOM 2108 C CA . ILE A 1 274 ? -9.924 -3.298 26.578 1.00 93.25 274 ILE A CA 1
ATOM 2109 C C . ILE A 1 274 ? -8.688 -4.028 26.026 1.00 93.25 274 ILE A C 1
ATOM 2111 O O . ILE A 1 274 ? -8.121 -3.606 25.019 1.00 93.25 274 ILE A O 1
ATOM 2115 N N . PHE A 1 275 ? -8.305 -5.162 26.623 1.00 93.62 275 PHE A N 1
ATOM 2116 C CA . PHE A 1 275 ? -7.197 -5.984 26.112 1.00 93.62 275 PHE A CA 1
ATOM 2117 C C . PHE A 1 275 ? -7.522 -6.650 24.773 1.00 93.62 275 PHE A C 1
ATOM 2119 O O . PHE A 1 275 ? -6.647 -6.832 23.931 1.00 93.62 275 PHE A O 1
ATOM 2126 N N . THR A 1 276 ? -8.786 -7.003 24.556 1.00 95.19 276 THR A N 1
ATOM 2127 C CA . THR A 1 276 ? -9.221 -7.587 23.284 1.00 95.19 276 THR A CA 1
ATOM 2128 C C . THR A 1 276 ? -9.115 -6.565 22.151 1.00 95.19 276 THR A C 1
ATOM 2130 O O . THR A 1 276 ? -8.666 -6.906 21.063 1.00 95.19 276 THR A O 1
ATOM 2133 N N . PHE A 1 277 ? -9.460 -5.298 22.392 1.00 93.75 277 PHE A N 1
ATOM 2134 C CA . PHE A 1 277 ? -9.365 -4.239 21.385 1.00 93.75 277 PHE A CA 1
ATOM 2135 C C . PHE A 1 277 ? -7.923 -3.933 20.987 1.00 93.75 277 PHE A C 1
ATOM 2137 O O . PHE A 1 277 ? -7.654 -3.747 19.802 1.00 93.75 277 PHE A O 1
ATOM 2144 N N . THR A 1 278 ? -6.981 -3.935 21.935 1.00 91.94 278 THR A N 1
ATOM 2145 C CA . THR A 1 278 ? -5.559 -3.748 21.606 1.00 91.94 278 THR A CA 1
ATOM 2146 C C . THR A 1 278 ? -5.001 -4.921 20.803 1.00 91.94 278 THR A C 1
ATOM 2148 O O . THR A 1 278 ? -4.275 -4.698 19.835 1.00 91.94 278 THR A O 1
ATOM 2151 N N . GLN A 1 279 ? -5.384 -6.159 21.137 1.00 94.12 279 GLN A N 1
ATOM 2152 C CA . GLN A 1 279 ? -5.017 -7.333 20.338 1.00 94.12 279 GLN A CA 1
ATOM 2153 C C . GLN A 1 279 ? -5.610 -7.262 18.933 1.00 94.12 279 GLN A C 1
ATOM 2155 O O . GLN A 1 279 ? -4.906 -7.476 17.953 1.00 94.12 279 GLN A O 1
ATOM 2160 N N . LEU A 1 280 ? -6.886 -6.901 18.822 1.00 93.12 280 LEU A N 1
ATOM 2161 C CA . LEU A 1 280 ? -7.578 -6.804 17.544 1.00 93.12 280 LEU A CA 1
ATOM 2162 C C . LEU A 1 280 ? -6.949 -5.714 16.658 1.00 93.12 280 LEU A C 1
ATOM 2164 O O . LEU A 1 280 ? -6.736 -5.945 15.468 1.00 93.12 280 LEU A O 1
ATOM 2168 N N . ARG A 1 281 ? -6.524 -4.588 17.242 1.00 93.44 281 ARG A N 1
ATOM 2169 C CA . ARG A 1 281 ? -5.724 -3.556 16.560 1.00 93.44 281 ARG A CA 1
ATOM 2170 C C . ARG A 1 281 ? -4.414 -4.108 16.003 1.00 93.44 281 ARG A C 1
ATOM 2172 O O . ARG A 1 281 ? -4.071 -3.800 14.868 1.00 93.44 281 ARG A O 1
ATOM 2179 N N . ALA A 1 282 ? -3.708 -4.948 16.759 1.00 92.62 282 ALA A N 1
ATOM 2180 C CA . ALA A 1 282 ? -2.461 -5.570 16.310 1.00 92.62 282 ALA A CA 1
ATOM 2181 C C . ALA A 1 282 ? -2.654 -6.571 15.153 1.00 92.62 282 ALA A C 1
ATOM 2183 O O . ALA A 1 282 ? -1.690 -6.902 14.470 1.00 92.62 282 ALA A O 1
ATOM 2184 N N . THR A 1 283 ? -3.886 -7.030 14.898 1.00 93.06 283 THR A N 1
ATOM 2185 C CA . THR A 1 283 ? -4.199 -7.886 13.738 1.00 93.06 283 THR A CA 1
ATOM 2186 C C . THR A 1 283 ? -4.464 -7.107 12.448 1.00 93.06 283 THR A C 1
ATOM 2188 O O . THR A 1 283 ? -4.681 -7.720 11.403 1.00 93.06 283 THR A O 1
ATOM 2191 N N . LEU A 1 284 ? -4.479 -5.768 12.495 1.00 91.69 284 LEU A N 1
ATOM 2192 C CA . LEU A 1 284 ? -4.722 -4.949 11.311 1.00 91.69 284 LEU A CA 1
ATOM 2193 C C . LEU A 1 284 ? -3.517 -5.025 10.355 1.00 91.69 284 LEU A C 1
ATOM 2195 O O . LEU A 1 284 ? -2.402 -4.668 10.744 1.00 91.69 284 LEU A O 1
ATOM 2199 N N . PRO A 1 285 ? -3.716 -5.478 9.105 1.00 90.12 285 PRO A N 1
ATOM 2200 C CA . PRO A 1 285 ? -2.616 -5.723 8.182 1.00 90.12 285 PRO A CA 1
ATOM 2201 C C . PRO A 1 285 ? -1.925 -4.418 7.785 1.00 90.12 285 PRO A C 1
ATOM 2203 O O . PRO A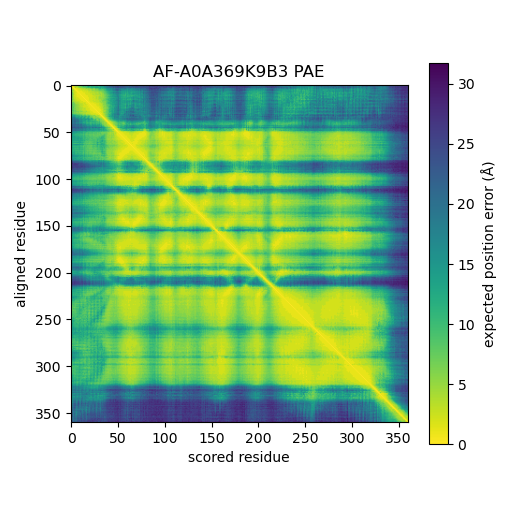 1 285 ? -2.528 -3.525 7.190 1.00 90.12 285 PRO A O 1
ATOM 2206 N N . GLY A 1 286 ? -0.633 -4.329 8.098 1.00 87.81 286 GLY A N 1
ATOM 2207 C CA . GLY A 1 286 ? 0.205 -3.187 7.743 1.00 87.81 286 GLY A C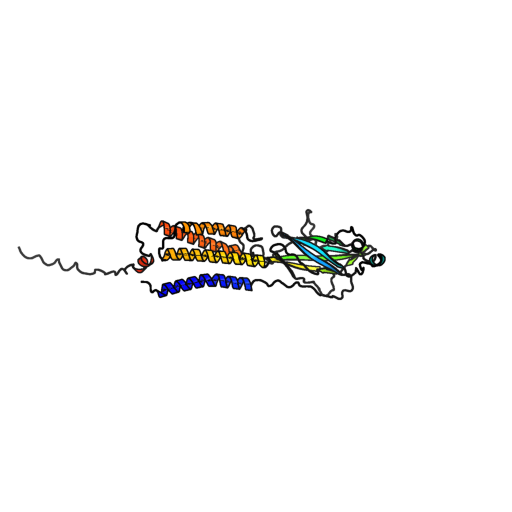A 1
ATOM 2208 C C . GLY A 1 286 ? -0.107 -1.900 8.513 1.00 87.81 286 GLY A C 1
ATOM 2209 O O . GLY A 1 286 ? 0.333 -0.832 8.081 1.00 87.81 286 GLY A O 1
ATOM 2210 N N . ALA A 1 287 ? -0.843 -1.988 9.626 1.00 90.88 287 ALA A N 1
ATOM 2211 C CA . ALA A 1 287 ? -0.978 -0.880 10.561 1.00 90.88 287 ALA A CA 1
ATOM 2212 C C . ALA A 1 287 ? 0.386 -0.575 11.219 1.00 90.88 287 ALA A C 1
ATOM 2214 O O . ALA A 1 287 ? 1.090 -1.512 11.609 1.00 90.88 287 ALA A O 1
ATOM 2215 N N . PRO A 1 288 ? 0.770 0.706 11.368 1.00 89.69 288 PRO A N 1
ATOM 2216 C CA . PRO A 1 288 ? 1.963 1.088 12.116 1.00 89.69 288 PRO A CA 1
ATOM 2217 C C . PRO A 1 288 ? 1.963 0.500 13.532 1.00 89.69 288 PRO A C 1
ATOM 2219 O O . PRO A 1 288 ? 0.927 0.468 14.204 1.00 89.69 288 PRO A O 1
ATOM 2222 N N . ALA A 1 289 ? 3.133 0.057 14.002 1.00 88.12 289 ALA A N 1
ATOM 2223 C CA . ALA A 1 289 ? 3.276 -0.503 15.346 1.00 88.12 289 ALA A CA 1
ATOM 2224 C C . ALA A 1 289 ? 2.861 0.513 16.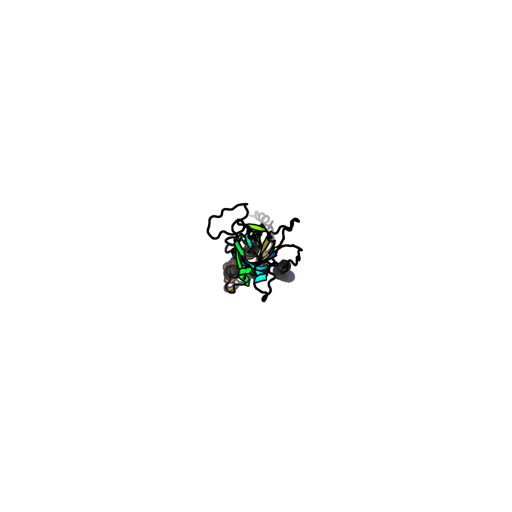424 1.00 88.12 289 ALA A C 1
ATOM 2226 O O . ALA A 1 289 ? 2.188 0.153 17.392 1.00 88.12 289 ALA A O 1
ATOM 2227 N N . ASP A 1 290 ? 3.160 1.790 16.197 1.00 88.06 290 ASP A N 1
ATOM 2228 C CA . ASP A 1 290 ? 2.868 2.876 17.124 1.00 88.06 290 ASP A CA 1
ATOM 2229 C C . ASP A 1 290 ? 1.420 3.357 17.031 1.00 88.06 290 ASP A C 1
ATOM 2231 O O . ASP A 1 290 ? 0.818 3.377 15.957 1.00 88.06 290 ASP A O 1
ATOM 2235 N N . PHE A 1 291 ? 0.859 3.768 18.170 1.00 83.56 291 PHE A N 1
ATOM 2236 C CA . PHE A 1 291 ? -0.430 4.458 18.225 1.00 83.56 291 PHE A CA 1
ATOM 2237 C C . PHE A 1 291 ? -0.321 5.864 17.635 1.00 83.56 291 PHE A C 1
ATOM 2239 O O . PHE A 1 291 ? 0.700 6.532 17.772 1.00 83.56 291 PHE A O 1
ATOM 2246 N N . GLY A 1 292 ? -1.419 6.346 17.059 1.00 84.00 292 GLY A N 1
ATOM 2247 C CA . GLY A 1 292 ? -1.501 7.715 16.537 1.00 84.00 292 GLY A CA 1
ATOM 2248 C C . GLY A 1 292 ? -2.029 7.796 15.115 1.00 84.00 292 GLY A C 1
ATOM 2249 O O . GLY A 1 292 ? -2.089 8.882 14.546 1.00 84.00 292 GLY A O 1
ATOM 2250 N N . THR A 1 293 ? -2.450 6.668 14.546 1.00 91.00 293 THR A N 1
ATOM 2251 C CA . THR A 1 293 ? -3.197 6.687 13.293 1.00 91.00 293 THR A CA 1
ATOM 2252 C C . THR A 1 293 ? -4.566 7.333 13.497 1.00 91.00 293 THR A C 1
ATOM 2254 O O . THR A 1 293 ? -5.132 7.307 14.595 1.00 91.00 293 THR A O 1
ATOM 2257 N N . ILE A 1 294 ? -5.144 7.877 12.429 1.00 88.75 294 ILE A N 1
ATOM 2258 C CA . ILE A 1 294 ? -6.501 8.428 12.443 1.00 88.75 294 ILE A CA 1
ATOM 2259 C C . ILE A 1 294 ? -7.523 7.385 12.910 1.00 88.75 294 ILE A C 1
ATOM 2261 O O . ILE A 1 294 ? -8.463 7.724 13.629 1.00 88.75 294 ILE A O 1
ATOM 2265 N N . LEU A 1 295 ? -7.296 6.109 12.586 1.00 91.38 295 LEU A N 1
ATOM 2266 C CA . LEU A 1 295 ? -8.090 4.990 13.079 1.00 91.38 295 LEU A CA 1
ATOM 2267 C C . LEU A 1 295 ? -8.003 4.839 14.604 1.00 91.38 295 LEU A C 1
ATOM 2269 O O . LEU A 1 295 ? -9.030 4.676 15.264 1.00 91.38 295 LEU A O 1
ATOM 2273 N N . ASP A 1 296 ? -6.803 4.919 15.179 1.00 92.75 296 ASP A N 1
ATOM 2274 C CA . ASP A 1 296 ? -6.627 4.834 16.631 1.00 92.75 296 ASP A CA 1
ATOM 2275 C C . ASP A 1 296 ? -7.277 6.038 17.333 1.00 92.75 296 ASP A C 1
ATOM 2277 O O . ASP A 1 296 ? -7.983 5.867 18.329 1.00 92.75 296 ASP A O 1
ATOM 2281 N N . ILE A 1 297 ? -7.077 7.244 16.791 1.00 88.88 297 ILE A N 1
ATOM 2282 C CA . ILE A 1 297 ? -7.563 8.509 17.360 1.00 88.88 297 ILE A CA 1
ATOM 2283 C C . ILE A 1 297 ? -9.092 8.598 17.316 1.00 88.88 297 ILE A C 1
ATOM 2285 O O . ILE A 1 297 ? -9.710 8.982 18.308 1.00 88.88 297 ILE A O 1
ATOM 2289 N N . ALA A 1 298 ? -9.712 8.245 16.189 1.00 87.12 298 ALA A N 1
ATOM 2290 C CA . ALA A 1 298 ? -11.159 8.362 16.010 1.00 87.12 298 ALA A CA 1
ATOM 2291 C C . ALA A 1 298 ? -11.930 7.115 16.473 1.00 87.12 298 ALA A C 1
ATOM 2293 O O . ALA A 1 298 ? -13.102 7.205 16.839 1.00 87.12 298 ALA A O 1
ATOM 2294 N N . GLY A 1 299 ? -11.297 5.943 16.434 1.00 87.56 299 GLY A N 1
ATOM 2295 C CA . GLY A 1 299 ? -11.930 4.663 16.733 1.00 87.56 299 GLY A CA 1
ATOM 2296 C C . GLY A 1 299 ? -11.597 4.154 18.126 1.00 87.56 299 GLY A C 1
ATOM 2297 O O . GLY A 1 299 ? -12.460 4.070 18.997 1.00 87.56 299 GLY A O 1
ATOM 2298 N N . ILE A 1 300 ? -10.338 3.782 18.334 1.00 91.31 300 ILE A N 1
ATOM 2299 C CA . ILE A 1 300 ? -9.949 2.914 19.451 1.00 91.31 300 ILE A CA 1
ATOM 2300 C C . ILE A 1 300 ? -9.806 3.695 20.756 1.00 91.31 300 ILE A C 1
ATOM 2302 O O . ILE A 1 300 ? -10.399 3.306 21.759 1.00 91.31 300 ILE A O 1
ATOM 2306 N N . LEU A 1 301 ? -9.069 4.806 20.763 1.00 91.38 301 LEU A N 1
ATOM 2307 C CA . LEU A 1 301 ? -8.827 5.612 21.964 1.00 91.38 301 LEU A CA 1
ATOM 2308 C C . LEU A 1 301 ? -10.114 6.106 22.652 1.00 91.38 301 LEU A C 1
ATOM 2310 O O . LEU A 1 301 ? -10.246 5.878 23.860 1.00 91.38 301 LEU A O 1
ATOM 2314 N N . PRO A 1 302 ? -11.091 6.717 21.951 1.00 88.94 302 PRO A N 1
ATOM 2315 C CA . PRO A 1 302 ? -12.341 7.123 22.591 1.00 88.94 302 PRO A CA 1
ATOM 2316 C C . PRO A 1 302 ? -13.131 5.918 23.110 1.00 88.94 302 PRO A C 1
ATOM 2318 O O . PRO A 1 302 ? -13.684 5.984 24.208 1.00 88.94 302 PRO A O 1
ATOM 2321 N N . CYS A 1 303 ? -13.132 4.792 22.389 1.00 93.44 303 CYS A N 1
ATOM 2322 C CA . CYS A 1 303 ? -13.791 3.574 22.858 1.00 93.44 303 CYS A CA 1
ATOM 2323 C C . CYS A 1 303 ? -13.143 3.028 24.136 1.00 93.44 303 CYS A C 1
ATOM 2325 O O . CYS A 1 303 ? -13.840 2.695 25.092 1.00 93.44 303 CYS A O 1
ATOM 2327 N N . MET A 1 304 ? -11.813 3.004 24.202 1.00 93.75 304 MET A N 1
ATOM 2328 C CA . MET A 1 304 ? -11.066 2.582 25.388 1.00 93.75 304 MET A CA 1
ATOM 2329 C C . MET A 1 304 ? -11.372 3.487 26.586 1.00 93.75 304 MET A C 1
ATOM 2331 O O . MET A 1 304 ? -11.646 2.990 27.677 1.00 93.75 304 MET A O 1
ATOM 2335 N N . MET A 1 305 ? -11.417 4.806 26.380 1.00 93.56 305 MET A N 1
ATOM 2336 C CA . MET A 1 305 ? -11.781 5.767 27.423 1.00 93.56 305 MET A CA 1
ATOM 2337 C C . MET A 1 305 ? -13.210 5.535 27.940 1.00 93.56 305 MET A C 1
ATOM 2339 O O . MET A 1 305 ? -13.425 5.467 29.152 1.00 93.56 305 MET A O 1
ATOM 2343 N N . LEU A 1 306 ? -14.180 5.347 27.038 1.00 90.56 306 LEU A N 1
ATOM 2344 C CA . LEU A 1 306 ? -15.568 5.044 27.401 1.00 90.56 306 LEU A CA 1
ATOM 2345 C C . LEU A 1 306 ? -15.692 3.715 28.157 1.00 90.56 306 LEU A C 1
ATOM 2347 O O . LEU A 1 306 ? -16.459 3.625 29.120 1.00 90.56 306 LEU A O 1
ATOM 2351 N N . MET A 1 307 ? -14.916 2.702 27.772 1.00 94.06 307 MET A N 1
ATOM 2352 C CA . MET A 1 307 ? -14.887 1.407 28.453 1.00 94.06 307 MET A CA 1
ATOM 2353 C C . MET A 1 307 ? -14.294 1.506 29.859 1.00 94.06 307 MET A C 1
ATOM 2355 O O . MET A 1 307 ? -14.861 0.927 30.784 1.00 94.06 307 MET A O 1
ATOM 2359 N N . VAL A 1 308 ? -13.223 2.282 30.059 1.00 95.38 308 VAL A N 1
ATOM 2360 C CA . VAL A 1 308 ? -12.646 2.536 31.393 1.00 95.38 308 VAL A CA 1
ATOM 2361 C C . VAL A 1 308 ? -13.646 3.259 32.293 1.00 95.38 308 VAL A C 1
ATOM 2363 O O . VAL A 1 308 ? -13.858 2.846 33.433 1.00 95.38 308 VAL A O 1
ATOM 2366 N N . ILE A 1 309 ? -14.314 4.297 31.779 1.00 92.62 309 ILE A N 1
ATOM 2367 C CA . ILE A 1 309 ? -15.357 5.016 32.527 1.00 92.62 309 ILE A CA 1
ATOM 2368 C C . ILE A 1 309 ? -16.505 4.062 32.883 1.00 92.62 309 ILE A C 1
ATOM 2370 O O . ILE A 1 309 ? -16.955 4.032 34.028 1.00 92.62 309 ILE A O 1
ATOM 2374 N N . SER A 1 310 ? -16.944 3.233 31.934 1.00 92.06 310 SER A N 1
ATOM 2375 C CA . SER A 1 310 ? -18.007 2.246 32.159 1.00 92.06 310 SER A CA 1
ATOM 2376 C C . SER A 1 310 ? -17.607 1.202 33.204 1.00 92.06 310 SER A C 1
ATOM 2378 O O . SER A 1 310 ? -18.413 0.868 34.070 1.00 92.06 310 SER A O 1
ATOM 2380 N N . ALA A 1 311 ? -16.355 0.736 33.184 1.00 93.19 311 ALA A N 1
ATOM 2381 C CA . ALA A 1 311 ? -15.813 -0.168 34.195 1.00 93.19 311 ALA A CA 1
ATOM 2382 C C . ALA A 1 311 ? -15.824 0.482 35.587 1.00 93.19 311 ALA A C 1
ATOM 2384 O O . ALA A 1 311 ? -16.308 -0.116 36.547 1.00 93.19 311 ALA A O 1
ATOM 2385 N N . ALA A 1 312 ? -15.355 1.729 35.694 1.00 93.38 312 ALA A N 1
ATOM 2386 C CA . ALA A 1 312 ? -15.324 2.470 36.952 1.00 93.38 312 ALA A CA 1
ATOM 2387 C C . ALA A 1 312 ? -16.733 2.679 37.534 1.00 93.38 312 ALA A C 1
ATOM 2389 O O . ALA A 1 312 ? -16.945 2.490 38.736 1.00 93.38 312 ALA A O 1
ATOM 2390 N N . VAL A 1 313 ? -17.716 3.008 36.687 1.00 90.38 313 VAL A N 1
ATOM 2391 C CA . VAL A 1 313 ? -19.123 3.131 37.098 1.00 90.38 313 VAL A CA 1
ATOM 2392 C C . VAL A 1 313 ? -19.682 1.780 37.546 1.00 90.38 313 VAL A C 1
ATOM 2394 O O . VAL A 1 313 ? -20.315 1.715 38.598 1.00 90.38 313 VAL A O 1
ATOM 2397 N N . ALA A 1 314 ? -19.417 0.694 36.815 1.00 90.06 314 ALA A N 1
ATOM 2398 C CA . ALA A 1 314 ? -19.865 -0.647 37.193 1.00 90.06 314 ALA A CA 1
ATOM 2399 C C . ALA A 1 314 ? -19.293 -1.084 38.556 1.00 90.06 314 ALA A C 1
ATOM 2401 O O . ALA A 1 314 ? -20.045 -1.541 39.419 1.00 90.06 314 ALA A O 1
ATOM 2402 N N . ILE A 1 315 ? -17.994 -0.857 38.795 1.00 91.12 315 ILE A N 1
ATOM 2403 C CA . ILE A 1 315 ? -17.340 -1.127 40.089 1.00 91.12 315 ILE A CA 1
ATOM 2404 C C . ILE A 1 315 ? -17.972 -0.278 41.190 1.00 91.12 315 ILE A C 1
ATOM 2406 O O . ILE A 1 315 ? -18.313 -0.802 42.248 1.00 91.12 315 ILE A O 1
ATOM 2410 N N . SER A 1 316 ? -18.191 1.012 40.931 1.00 87.88 316 SER A N 1
ATOM 2411 C CA . SER A 1 316 ? -18.826 1.916 41.894 1.00 87.88 316 SER A CA 1
ATOM 2412 C C . SER A 1 316 ? -20.224 1.429 42.274 1.00 87.88 316 SER A C 1
ATOM 2414 O O . SER A 1 316 ? -20.567 1.411 43.453 1.00 87.88 316 SER A O 1
ATOM 2416 N N . ILE A 1 317 ? -21.025 0.972 41.304 1.00 86.31 317 ILE A N 1
ATOM 2417 C CA . ILE A 1 317 ? -22.342 0.393 41.587 1.00 86.31 317 ILE A CA 1
ATOM 2418 C C . ILE A 1 317 ? -22.190 -0.789 42.533 1.00 86.31 317 ILE A C 1
ATOM 2420 O O . ILE A 1 317 ? -22.889 -0.806 43.536 1.00 86.31 317 ILE A O 1
ATOM 2424 N N . VAL A 1 318 ? -21.300 -1.742 42.259 1.00 87.06 318 VAL A N 1
ATOM 2425 C CA . VAL A 1 318 ? -21.134 -2.934 43.107 1.00 87.06 318 VAL A CA 1
ATOM 2426 C C . VAL A 1 318 ? -20.670 -2.559 44.516 1.00 87.06 318 VAL A C 1
ATOM 2428 O O . VAL A 1 318 ? -21.284 -2.995 45.482 1.00 87.06 318 VAL A O 1
ATOM 2431 N N . VAL A 1 319 ? -19.647 -1.710 44.642 1.00 88.31 319 VAL A N 1
ATOM 2432 C CA . VAL A 1 319 ? -19.063 -1.317 45.939 1.00 88.31 319 VAL A CA 1
ATOM 2433 C C . VAL A 1 319 ? -20.058 -0.544 46.806 1.00 88.31 319 VAL A C 1
ATOM 2435 O O . VAL A 1 319 ? -20.136 -0.774 48.009 1.00 88.31 319 VAL A O 1
ATOM 2438 N N . PHE A 1 320 ? -20.835 0.365 46.211 1.00 84.44 320 PHE A N 1
ATOM 2439 C CA . PHE A 1 320 ? -21.814 1.171 46.946 1.00 84.44 320 PHE A CA 1
ATOM 2440 C C . PHE A 1 320 ? -23.200 0.517 47.048 1.00 84.44 320 PHE A C 1
ATOM 2442 O O . PHE A 1 320 ? -24.094 1.068 47.695 1.00 84.44 320 PHE A O 1
ATOM 2449 N N . SER A 1 321 ? -23.415 -0.637 46.412 1.00 80.00 321 SER A N 1
ATOM 2450 C CA . SER A 1 321 ? -24.639 -1.418 46.595 1.00 80.00 321 SER A CA 1
ATOM 2451 C C . SER A 1 321 ? -24.471 -2.315 47.809 1.00 80.00 321 SER A C 1
ATOM 2453 O O . SER A 1 321 ? -23.841 -3.361 47.723 1.00 80.00 321 SER A O 1
ATOM 2455 N N . ASP A 1 322 ? -25.058 -1.916 48.933 1.00 76.75 322 ASP A N 1
ATOM 2456 C CA . ASP A 1 322 ? -25.200 -2.800 50.087 1.00 76.75 322 ASP A CA 1
ATOM 2457 C C . ASP A 1 322 ? -26.119 -3.977 49.695 1.00 76.75 322 ASP A C 1
ATOM 2459 O O . ASP A 1 322 ? -27.300 -3.743 49.414 1.00 76.75 322 ASP A O 1
ATOM 2463 N N . PRO A 1 323 ? -25.617 -5.227 49.630 1.00 67.94 323 PRO A N 1
ATOM 2464 C CA . PRO A 1 323 ? -26.412 -6.376 49.197 1.00 67.94 323 PRO A CA 1
ATOM 2465 C C . PRO A 1 323 ? -27.529 -6.724 50.189 1.00 67.94 323 PRO A C 1
ATOM 2467 O O . PRO A 1 323 ? -28.401 -7.526 49.864 1.00 67.94 323 PRO A O 1
ATOM 2470 N N . THR A 1 324 ? -27.503 -6.147 51.395 1.00 71.56 324 THR A N 1
ATOM 2471 C CA . THR A 1 324 ? -28.428 -6.486 52.482 1.00 71.56 324 THR A CA 1
ATOM 2472 C C . THR A 1 324 ? -29.627 -5.548 52.602 1.00 71.56 324 THR A C 1
ATOM 2474 O O . THR A 1 324 ? -30.577 -5.870 53.314 1.00 71.56 324 THR A O 1
ATOM 2477 N N . LYS A 1 325 ? -29.629 -4.404 51.905 1.00 71.38 325 LYS A N 1
ATOM 2478 C CA . LYS A 1 325 ? -30.738 -3.441 51.941 1.00 71.38 325 LYS A CA 1
ATOM 2479 C C . LYS A 1 325 ? -31.566 -3.505 50.665 1.00 71.38 325 LYS A C 1
ATOM 2481 O O . LYS A 1 325 ? -31.039 -3.278 49.577 1.00 71.38 325 LYS A O 1
ATOM 2486 N N . ASP A 1 326 ? -32.875 -3.721 50.822 1.00 61.28 326 ASP A N 1
ATOM 2487 C CA . ASP A 1 326 ? -33.848 -3.545 49.742 1.00 61.28 326 ASP A CA 1
ATOM 2488 C C . ASP A 1 326 ? -33.679 -2.155 49.126 1.00 61.28 326 ASP A C 1
ATOM 2490 O O . ASP A 1 326 ? -33.736 -1.114 49.793 1.00 61.28 326 ASP A O 1
ATOM 2494 N N . ARG A 1 327 ? -33.358 -2.149 47.834 1.00 57.78 327 ARG A N 1
ATOM 2495 C CA . ARG A 1 327 ? -32.810 -0.975 47.172 1.00 57.78 327 ARG A CA 1
ATOM 2496 C C . ARG A 1 327 ? -33.947 -0.125 46.619 1.00 57.78 327 ARG A C 1
ATOM 2498 O O . ARG A 1 327 ? -34.500 -0.422 45.565 1.00 57.78 327 ARG A O 1
ATOM 2505 N N . GLU A 1 328 ? -34.266 0.976 47.295 1.00 64.75 328 GLU A N 1
ATOM 2506 C CA . GLU A 1 328 ? -35.018 2.056 46.653 1.00 64.75 328 GLU A CA 1
ATOM 2507 C C . GLU A 1 328 ? -34.228 2.559 45.438 1.00 64.75 328 GLU A C 1
ATOM 2509 O O . GLU A 1 328 ? -33.058 2.939 45.553 1.00 64.75 328 GLU A O 1
ATOM 2514 N N . THR A 1 329 ? -34.861 2.575 44.263 1.00 64.56 329 THR A N 1
ATOM 2515 C CA . THR A 1 329 ? -34.278 3.127 43.033 1.00 64.56 329 THR A CA 1
ATOM 2516 C C . THR A 1 329 ? -33.702 4.526 43.277 1.00 64.56 329 THR A C 1
ATOM 2518 O O . THR A 1 329 ? -34.305 5.362 43.952 1.00 64.56 329 THR A O 1
ATOM 2521 N N . TRP A 1 330 ? -32.544 4.842 42.697 1.00 62.72 330 TRP A N 1
ATOM 2522 C CA . TRP A 1 330 ? -31.953 6.178 42.854 1.00 62.72 330 TRP A CA 1
ATOM 2523 C C . TRP A 1 330 ? -32.910 7.284 42.377 1.00 62.72 330 TRP A C 1
ATOM 2525 O O . TRP A 1 330 ? -33.044 8.324 43.018 1.00 62.72 330 TRP A O 1
ATOM 2535 N N . LEU A 1 331 ? -33.686 6.993 41.326 1.00 63.72 331 LEU A N 1
ATOM 2536 C CA . LEU A 1 331 ? -34.781 7.841 40.854 1.00 63.72 331 LEU A CA 1
ATOM 2537 C C . LEU A 1 331 ? -35.838 8.101 41.934 1.00 63.72 331 LEU A C 1
ATOM 2539 O O . LEU A 1 331 ? -36.295 9.230 42.060 1.00 63.72 331 LEU A O 1
ATOM 2543 N N . THR A 1 332 ? -36.215 7.107 42.742 1.00 69.31 332 THR A N 1
ATOM 2544 C CA . THR A 1 332 ? -37.162 7.338 43.844 1.00 69.31 332 THR A CA 1
ATOM 2545 C C . THR A 1 332 ? -36.572 8.249 44.912 1.00 69.31 332 THR A C 1
ATOM 2547 O O . THR A 1 332 ? -37.287 9.118 45.383 1.00 69.31 332 THR A O 1
ATOM 2550 N N . ARG A 1 333 ? -35.272 8.166 45.223 1.00 67.75 333 ARG A N 1
ATOM 2551 C CA . ARG A 1 333 ? -34.647 9.107 46.172 1.00 67.75 333 ARG A CA 1
ATOM 2552 C C . ARG A 1 333 ? -34.547 10.529 45.632 1.00 67.75 333 ARG A C 1
ATOM 2554 O O . ARG A 1 333 ? -34.793 11.467 46.379 1.00 67.75 333 ARG A O 1
ATOM 2561 N N . PHE A 1 334 ? -34.203 10.692 44.356 1.00 70.88 334 PHE A N 1
ATOM 2562 C CA . PHE A 1 334 ? -34.073 12.020 43.750 1.00 70.88 334 PHE A CA 1
ATOM 2563 C C . PHE A 1 334 ? -35.432 12.697 43.526 1.00 70.88 334 PHE A C 1
ATOM 2565 O O . PHE A 1 334 ? -35.557 13.898 43.736 1.00 70.88 334 PHE A O 1
ATOM 2572 N N . PHE A 1 335 ? -36.459 11.937 43.128 1.00 71.88 335 PHE A N 1
ATOM 2573 C CA . PHE A 1 335 ? -37.796 12.482 42.866 1.00 71.88 335 PHE A CA 1
ATOM 2574 C C . PHE A 1 335 ? -38.710 12.530 44.097 1.00 71.88 335 PHE A C 1
ATOM 2576 O O . PHE A 1 335 ? -39.613 13.360 44.114 1.00 71.88 335 PHE A O 1
ATOM 2583 N N . ASN A 1 336 ? -38.491 11.692 45.116 1.00 70.69 336 ASN A N 1
ATOM 2584 C CA . ASN A 1 336 ? -39.236 11.755 46.379 1.00 70.69 336 ASN A CA 1
ATOM 2585 C C . ASN A 1 336 ? -38.495 12.543 47.462 1.00 70.69 336 ASN A C 1
ATOM 2587 O O . ASN A 1 336 ? -38.819 12.362 48.633 1.00 70.69 336 ASN A O 1
ATOM 2591 N N . GLN A 1 337 ? -37.528 13.413 47.135 1.00 63.34 337 GLN A N 1
ATOM 2592 C CA . GLN A 1 337 ? -37.159 14.430 48.118 1.00 63.34 337 GLN A CA 1
ATOM 2593 C C . GLN A 1 337 ? -38.415 15.270 48.363 1.00 63.34 337 GLN A C 1
ATOM 2595 O O . GLN A 1 337 ? -38.869 15.941 47.430 1.00 63.34 337 GLN A O 1
ATOM 2600 N N . PRO A 1 338 ? -39.033 15.194 49.561 1.00 59.47 338 PRO A N 1
ATOM 2601 C CA . PRO A 1 338 ? -40.177 16.030 49.851 1.00 59.47 338 PRO A CA 1
ATOM 2602 C C . PRO A 1 338 ? -39.688 17.457 49.655 1.00 59.47 338 PRO A C 1
ATOM 2604 O O . PRO A 1 338 ? -38.663 17.836 50.229 1.00 59.47 338 PRO A O 1
ATOM 2607 N N . ALA A 1 339 ? -40.367 18.214 48.786 1.00 63.16 339 ALA A N 1
ATOM 2608 C CA . ALA A 1 339 ? -40.173 19.650 48.722 1.00 63.16 339 ALA A CA 1
ATOM 2609 C C . ALA A 1 339 ? -40.241 20.106 50.171 1.00 63.16 339 ALA A C 1
ATOM 2611 O O . ALA A 1 339 ? -41.262 19.891 50.822 1.00 63.16 339 ALA A O 1
ATOM 2612 N N . THR A 1 340 ? -39.120 20.578 50.707 1.00 58.03 340 THR A N 1
ATOM 2613 C CA . THR A 1 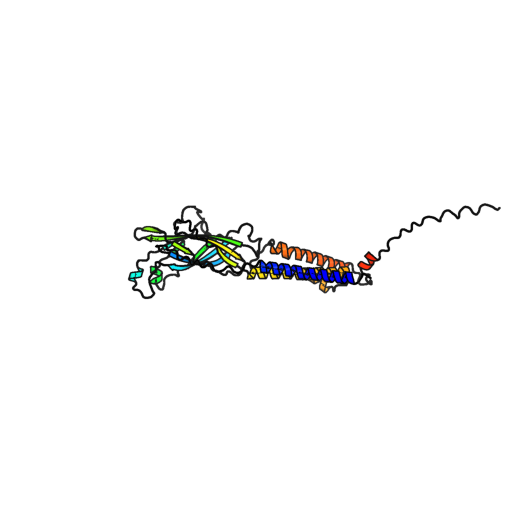340 ? -39.054 21.053 52.075 1.00 58.03 340 THR A CA 1
ATOM 2614 C C . THR A 1 340 ? -39.944 22.276 52.107 1.00 58.03 340 THR A C 1
ATOM 2616 O O . THR A 1 340 ? -39.525 23.400 51.833 1.00 58.03 340 THR A O 1
ATOM 2619 N N . THR A 1 341 ? -41.226 22.045 52.374 1.00 54.78 341 THR A N 1
ATOM 2620 C CA . THR A 1 341 ? -42.157 23.053 52.817 1.00 54.78 341 THR A CA 1
ATOM 2621 C C . THR A 1 341 ? -41.526 23.554 54.097 1.00 54.78 341 THR A C 1
ATOM 2623 O O . THR A 1 341 ? -41.653 22.953 55.160 1.00 54.78 341 THR A O 1
ATOM 2626 N N . LYS A 1 342 ? -40.757 24.637 53.969 1.00 54.06 342 LYS A N 1
ATOM 2627 C CA . LYS A 1 342 ? -40.488 25.554 55.061 1.00 54.06 342 LYS A CA 1
ATOM 2628 C C . LYS A 1 342 ? -41.856 26.064 55.499 1.00 54.06 342 LYS A C 1
ATOM 2630 O O . LYS A 1 342 ? -42.281 27.139 55.084 1.00 54.06 342 LYS A O 1
ATOM 2635 N N . VAL A 1 343 ? -42.571 25.269 56.290 1.00 57.75 343 VAL A N 1
ATOM 2636 C CA . VAL A 1 343 ? -43.566 25.810 57.198 1.00 57.75 343 VAL A CA 1
ATOM 2637 C C . VAL A 1 343 ? -42.722 26.579 58.193 1.00 57.75 343 VAL A C 1
ATOM 2639 O O . VAL A 1 343 ? -42.055 26.024 59.059 1.00 57.75 343 VAL A O 1
ATOM 2642 N N . LYS A 1 344 ? -42.617 27.872 57.906 1.00 55.19 344 LYS A N 1
ATOM 2643 C CA . LYS A 1 344 ? -42.187 28.886 58.844 1.00 55.19 344 LYS A CA 1
ATOM 2644 C C . LYS A 1 344 ? -43.209 28.779 59.972 1.00 55.19 344 LYS A C 1
ATOM 2646 O O . LYS A 1 344 ? -44.325 29.264 59.831 1.00 55.19 344 LYS A O 1
ATOM 2651 N N . GLU A 1 345 ? -42.859 28.020 60.999 1.00 56.31 345 GLU A N 1
ATOM 2652 C CA . GLU A 1 345 ? -43.524 28.025 62.292 1.00 56.31 345 GLU A CA 1
ATOM 2653 C C . GLU A 1 345 ? -43.253 29.425 62.853 1.00 56.31 345 GLU A C 1
ATOM 2655 O O . GLU A 1 345 ? -42.197 29.724 63.406 1.00 56.31 345 GLU A O 1
ATOM 2660 N N . ALA A 1 346 ? -44.123 30.346 62.453 1.00 60.06 346 ALA A N 1
ATOM 2661 C CA . ALA A 1 346 ? -44.229 31.685 62.980 1.00 60.06 346 ALA A CA 1
ATOM 2662 C C . ALA A 1 346 ? -45.480 31.680 63.855 1.00 60.06 346 ALA A C 1
ATOM 2664 O O . ALA A 1 346 ? -46.526 31.226 63.394 1.00 60.06 346 ALA A O 1
ATOM 2665 N N . ASP A 1 347 ? -45.309 32.206 65.064 1.00 59.50 347 ASP A N 1
ATOM 2666 C CA . ASP A 1 347 ? -46.322 32.485 66.081 1.00 59.50 347 ASP A CA 1
ATOM 2667 C C . ASP A 1 347 ? -47.008 31.278 66.725 1.00 59.50 347 ASP A C 1
ATOM 2669 O O . ASP A 1 347 ? -47.962 30.747 66.169 1.00 59.50 347 ASP A O 1
ATOM 2673 N N . ASP A 1 348 ? -46.585 30.933 67.954 1.00 57.19 348 ASP A N 1
ATOM 2674 C CA . ASP A 1 348 ? -47.545 30.893 69.079 1.00 57.19 348 ASP A CA 1
ATOM 2675 C C . ASP A 1 348 ? -46.930 30.886 70.507 1.00 57.19 348 ASP A C 1
ATOM 2677 O O . ASP A 1 348 ? -47.546 30.381 71.443 1.00 57.19 348 ASP A O 1
ATOM 2681 N N . ASP A 1 349 ? -45.739 31.464 70.737 1.00 57.38 349 ASP A N 1
ATOM 2682 C CA . ASP A 1 349 ? -45.117 31.472 72.084 1.00 57.38 349 ASP A CA 1
ATOM 2683 C C . ASP A 1 349 ? -45.392 32.735 72.938 1.00 57.38 349 ASP A C 1
ATOM 2685 O O . ASP A 1 349 ? -44.941 32.806 74.080 1.00 57.38 349 ASP A O 1
ATOM 2689 N N . ASP A 1 350 ? -46.190 33.707 72.471 1.00 57.75 350 ASP A N 1
ATOM 2690 C CA . ASP A 1 350 ? -46.360 34.999 73.175 1.00 57.75 350 ASP A CA 1
ATOM 2691 C C . ASP A 1 350 ? -47.697 35.213 73.929 1.00 57.75 350 ASP A C 1
ATOM 2693 O O . ASP A 1 350 ? -47.938 36.308 74.440 1.00 57.75 350 ASP A O 1
ATOM 2697 N N . VAL A 1 351 ? -48.576 34.207 74.093 1.00 57.91 351 VAL A N 1
ATOM 2698 C CA . VAL A 1 351 ? -49.918 34.441 74.702 1.00 57.91 351 VAL A CA 1
ATOM 2699 C C . VAL A 1 351 ? -50.167 33.797 76.082 1.00 57.91 351 VAL A C 1
ATOM 2701 O O . VAL A 1 351 ? -51.161 34.127 76.728 1.00 57.91 351 VAL A O 1
ATOM 2704 N N . GLN A 1 352 ? -49.272 32.981 76.655 1.00 53.16 352 GLN A N 1
ATOM 2705 C CA . GLN A 1 352 ? -49.551 32.326 77.959 1.00 53.16 352 GLN A CA 1
ATOM 2706 C C . GLN A 1 352 ? -48.812 32.849 79.208 1.00 53.16 352 GLN A C 1
ATOM 2708 O O . GLN A 1 352 ? -48.919 32.235 80.269 1.00 53.16 352 GLN A O 1
ATOM 2713 N N . GLN A 1 353 ? -48.161 34.022 79.175 1.00 54.28 353 GLN A N 1
ATOM 2714 C CA . GLN A 1 353 ? -47.460 34.576 80.356 1.00 54.28 353 GLN A CA 1
ATOM 2715 C C . GLN A 1 353 ? -48.058 35.845 81.007 1.00 54.28 353 GLN A C 1
ATOM 2717 O O . GLN A 1 353 ? -47.352 36.560 81.713 1.00 54.28 353 GLN A O 1
ATOM 2722 N N . MET A 1 354 ? -49.366 36.115 80.874 1.00 53.72 354 MET A N 1
ATOM 2723 C CA . MET A 1 354 ? -50.030 37.225 81.606 1.00 53.72 354 MET A CA 1
ATOM 2724 C C . MET A 1 354 ? -51.225 36.833 82.495 1.00 53.72 354 MET A C 1
ATOM 2726 O O . MET A 1 354 ? -51.984 37.696 82.928 1.00 53.72 354 MET A O 1
ATOM 2730 N N . GLY A 1 355 ? -51.391 35.555 82.837 1.00 55.34 355 GLY A N 1
ATOM 2731 C CA . GLY A 1 355 ? -52.585 35.077 83.542 1.00 55.34 355 GLY A CA 1
ATOM 2732 C C . GLY A 1 355 ? -52.359 34.427 84.904 1.00 55.34 355 GLY A C 1
ATOM 2733 O O . GLY A 1 355 ? -52.995 33.413 85.138 1.00 55.34 355 GLY A O 1
ATOM 2734 N N . ASN A 1 356 ? -51.460 34.906 85.779 1.00 54.78 356 ASN A N 1
ATOM 2735 C CA . ASN A 1 356 ? -51.426 34.411 87.174 1.00 54.78 356 ASN A CA 1
ATOM 2736 C C . ASN A 1 356 ? -50.666 35.316 88.165 1.00 54.78 356 ASN A C 1
ATOM 2738 O O . ASN A 1 356 ? -49.691 34.915 88.802 1.00 54.78 356 ASN A O 1
ATOM 2742 N N . ARG A 1 357 ? -51.117 36.566 88.327 1.00 52.69 357 ARG A N 1
ATOM 2743 C CA . ARG A 1 357 ? -50.647 37.425 89.428 1.00 52.69 357 ARG A CA 1
ATOM 2744 C C . ARG A 1 357 ? -51.777 38.260 90.036 1.00 52.69 357 ARG A C 1
ATOM 2746 O O . ARG A 1 357 ? -51.776 39.480 89.948 1.00 52.69 357 ARG A O 1
ATOM 2753 N N . ALA A 1 358 ? -52.744 37.590 90.658 1.00 51.41 358 ALA A N 1
ATOM 2754 C CA . ALA A 1 358 ? -53.622 38.181 91.667 1.00 51.41 358 ALA A CA 1
ATOM 2755 C C . ALA A 1 358 ? -54.159 37.075 92.594 1.00 51.41 358 ALA A C 1
ATOM 2757 O O . ALA A 1 358 ? -54.638 36.066 92.091 1.00 51.41 358 ALA A O 1
ATOM 2758 N N . GLN A 1 359 ? -54.114 37.328 93.909 1.00 51.56 359 GLN A N 1
ATOM 2759 C CA . GLN A 1 359 ? -54.501 36.495 95.070 1.00 51.56 359 GLN A CA 1
ATOM 2760 C C . GLN A 1 359 ? -53.344 35.739 95.747 1.00 51.56 359 GLN A C 1
ATOM 2762 O O . GLN A 1 359 ? -53.014 34.625 95.358 1.00 51.56 359 GLN A O 1
ATOM 2767 N N . VAL A 1 360 ? -52.703 36.367 96.743 1.00 47.75 360 VAL A N 1
ATOM 2768 C CA . VAL A 1 360 ? -52.949 36.216 98.200 1.00 47.75 360 VAL A CA 1
ATOM 2769 C C . VAL A 1 360 ? -52.414 37.464 98.898 1.00 47.75 360 VAL A C 1
ATOM 2771 O O . VAL A 1 360 ? -51.339 37.945 98.471 1.00 47.75 360 VAL A O 1
#

Sequence (360 aa):
MLPATKIKLCKLLMFFILLIAPLLYAILSVFLTPRAINQHRSDGGDGSTGRVITLQAELHALDLGTNTMKLDWTLVDDNALSCNTGDSASECDAVLPVDIYFDTNLLVPSGEERNTSNVPPTTPVFNYNATAFVRNKHSNAVVFHTDLDVENVGSSGALSYPFDSYYSIIFAFAREQQPNGTETDVTLRISYTAGVLLGFSVDSDASVLSDGDGSNDVLNRIVIRRSDSVRTYALIIVIGIWIITLMMCVSVMYSWLFGYLQRVELLLIPPATIFTFTQLRATLPGAPADFGTILDIAGILPCMMLMVISAAVAISIVVFSDPTKDRETWLTRFFNQPATTKVKEADDDDVQQMGNRAQV

Foldseek 3Di:
DPPVVVVVVVVVVLVCCLPVVLVVLLVVLVVPLPPDDPFPQPPPPDPDPFKEWEKEWEFDDADLVQQKTKIKIATDDIPVCPDDPPDDLVVVPPDFKKFKAWQQVFFDDPDDDGPRDPDGDPHGQDIGDPSCVSPPPPDDHRMDMTMGGKAWPPPQDLQAPQFRKIKGKIKMWMWGQDPVRDTDTHAYHYRGYYYDDPFKGKDKPQPQPPPVPPDSIGIIMIMMHTDSVLSSVLSVLLSVLVSVLSVLLVVLVVCQQFVDQDDPVNLVVLVVVLVVSVVVQVPRPPRDPDPNHPSCVVGPVVSNVSSVVSSVSNVVSVVPDPVPDDDDGPVCVVVPPPPPPPPVPPDDPPPPPPPDPDDD

pLDDT: mean 81.0, std 14.05, range [42.69, 97.06]

Mean predicted aligned error: 10.66 Å

Solvent-accessible surface area (backbone atoms only — not comparable to full-atom values): 21190 Å² total; per-residue (Å²): 131,81,64,69,65,61,59,51,50,52,54,51,52,53,50,46,53,67,52,47,55,53,48,51,50,49,52,50,52,59,73,65,48,76,72,83,76,72,84,72,69,74,81,72,83,68,87,67,94,63,52,39,40,29,34,32,40,30,48,71,48,75,40,81,91,77,30,36,33,33,33,38,36,35,68,76,49,47,75,71,66,78,70,56,100,80,60,65,71,77,75,45,70,76,56,64,41,34,35,32,34,52,48,74,71,42,44,54,77,89,83,61,91,76,81,71,62,94,66,81,74,87,70,59,80,43,79,44,49,61,46,51,54,75,72,34,94,83,45,76,74,71,59,50,76,48,44,28,45,50,43,57,52,76,86,26,31,78,48,34,36,64,67,24,32,32,32,32,69,46,44,37,38,28,32,31,56,42,97,88,74,50,76,44,82,29,31,42,41,76,56,46,62,50,41,78,44,94,55,36,35,60,45,62,56,72,52,68,64,70,56,94,75,78,65,38,53,36,44,37,40,39,36,39,32,48,18,68,67,47,36,50,51,55,48,54,49,41,46,50,52,48,50,55,40,50,53,50,41,51,50,42,50,49,30,61,58,63,58,52,85,72,58,75,74,63,64,53,46,42,64,53,48,51,58,48,52,56,52,54,58,71,67,45,83,88,58,69,92,64,90,67,22,49,48,40,63,73,38,47,52,57,40,48,52,50,35,52,52,36,37,52,51,47,50,48,51,58,74,73,48,62,92,86,53,88,74,76,36,59,57,54,60,70,69,60,54,71,78,77,74,78,73,75,88,68,86,85,87,85,78,83,86,83,85,86,88,84,90,133

Secondary structure (DSSP, 8-state):
---HHHHHHHHHHHHHHHHHHHHHHHHHHHHTS----------------S-EEEEEEEEEEEETTTTEEEEEEEEEEETT----TTS-GGGGGG---EEEEE-TTTB--SSS-----SSPPSS-SEEE-HHHHHH-TTPPPSEEEEEEE-EE-TT-SGGGTTS-EEEEEEEEEEEEE-TTS-EEEEEEEEEEEE---TTEEEEEE------TTT---EEEEEEEEE-HHHHHHHHHHHHHHHHHHHHHHHHHHHHHHH-----HHHHTHHHHHHHHHHHHHHTSTT--SSS--HHIIIIIHHHHHHHHHHHHHHHHHHHH--TTS----HHHHHH-S-----------SSSSSSS-----

Organism: Hypsizygus marmoreus (NCBI:txid39966)

Radius of gyration: 37.46 Å; Cα contacts (8 Å, |Δi|>4): 491; chains: 1; bounding box: 85×59×139 Å

Nearest PDB structures (foldseek):
  8eiz-assembly1_D  TM=3.500E-01  e=3.333E-06  Sepioloidea lineolata
  6hjx-assembly1_E  TM=3.315E-01  e=1.144E-05  Dickeya chrysanthemi
  8egx-assembly1_A  TM=2.280E-01  e=7.063E+00  Homo sapiens